Protein AF-A0A0C2X6Q5-F1 (afdb_monomer_lite)

pLDDT: mean 76.02, std 19.66, range [37.94, 97.75]

Organism: Amanita muscaria (strain Koide BX008) (NCBI:txid946122)

Secondary structure (DSSP, 8-state):
-TTPPP---HHHHHHH-TTSSSSS----TT-----SS-HHHHHHHHHHHTTPPPP-TTSS-HHHHHHHHHHHHHHT-HHHHHHHHHHHHHHTTTSHHHHHHHHHHTT-HHHHHHHHHHHHHHS-HHHHHHHS-GGGHHHHHHHHHHHHHHHHHHHHHHHT----S-SSHHHHHHHHHHHHHS---THHHHHHHHHHHTT--HHHHHHHHHHHHHHTTSPPHHHHH-TT---

Radius of gyration: 23.99 Å; chains: 1; bounding box: 60×39×65 Å

Structure (mmCIF, N/CA/C/O backbone):
data_AF-A0A0C2X6Q5-F1
#
_entry.id   AF-A0A0C2X6Q5-F1
#
loop_
_atom_site.group_PDB
_atom_site.id
_atom_site.type_symbol
_atom_site.label_atom_id
_atom_site.label_alt_id
_atom_site.label_comp_id
_atom_site.label_asym_id
_atom_site.label_entity_id
_atom_site.label_seq_id
_atom_site.pdbx_PDB_ins_code
_atom_site.Cartn_x
_atom_site.Cartn_y
_atom_site.Cartn_z
_atom_site.occupancy
_atom_site.B_iso_or_equiv
_atom_site.auth_seq_id
_atom_site.auth_comp_id
_atom_site.auth_asym_id
_atom_site.auth_atom_id
_atom_site.pdbx_PDB_model_num
ATOM 1 N N . SER A 1 1 ? -20.429 -4.870 15.402 1.00 65.94 1 SER A N 1
ATOM 2 C CA . SER A 1 1 ? -19.626 -5.803 14.599 1.00 65.94 1 SER A CA 1
ATOM 3 C C . SER A 1 1 ? -19.953 -7.208 15.001 1.00 65.94 1 SER A C 1
ATOM 5 O O . SER A 1 1 ? -19.832 -7.500 16.182 1.00 65.94 1 SER A O 1
ATOM 7 N N . ASP A 1 2 ? -20.472 -8.024 14.087 1.00 83.06 2 ASP A N 1
ATOM 8 C CA . ASP A 1 2 ? -20.726 -9.455 14.330 1.00 83.06 2 ASP A CA 1
ATOM 9 C C . ASP A 1 2 ? -21.546 -9.751 15.606 1.00 83.06 2 ASP A C 1
ATOM 11 O O . ASP A 1 2 ? -21.358 -10.761 16.274 1.00 83.06 2 ASP A O 1
ATOM 15 N N . ASN A 1 3 ? -22.451 -8.832 15.971 1.00 79.19 3 ASN A N 1
ATOM 16 C CA . ASN A 1 3 ? -23.229 -8.829 17.220 1.00 79.19 3 ASN A CA 1
ATOM 17 C C . ASN A 1 3 ? -22.413 -8.827 18.533 1.00 79.19 3 ASN A C 1
ATOM 19 O O . ASN A 1 3 ? -22.972 -9.062 19.604 1.00 79.19 3 ASN A O 1
ATOM 23 N N . VAL A 1 4 ? -21.122 -8.493 18.481 1.00 84.94 4 VAL A N 1
ATOM 24 C CA . VAL A 1 4 ? -20.276 -8.260 19.657 1.00 84.94 4 VAL A CA 1
ATOM 25 C C . VAL A 1 4 ? -20.448 -6.822 20.150 1.00 84.94 4 VAL A C 1
ATOM 27 O O . VAL A 1 4 ? -20.354 -5.863 19.377 1.00 84.94 4 VAL A O 1
ATOM 30 N N . LEU A 1 5 ? -20.692 -6.676 21.455 1.00 83.88 5 LEU A N 1
ATOM 31 C CA . LEU A 1 5 ? -20.784 -5.386 22.136 1.00 83.88 5 LEU A CA 1
ATOM 32 C C . LEU A 1 5 ? -19.465 -5.066 22.838 1.00 83.88 5 LEU A C 1
ATOM 34 O O . LEU A 1 5 ? -19.020 -5.804 23.715 1.00 83.88 5 LEU A O 1
ATOM 38 N N . PHE A 1 6 ? -18.878 -3.927 22.483 1.00 81.56 6 PHE A N 1
ATOM 39 C CA . PHE A 1 6 ? -17.699 -3.389 23.147 1.00 81.56 6 PHE A CA 1
ATOM 40 C C . PHE A 1 6 ? -18.099 -2.235 24.062 1.00 81.56 6 PHE A C 1
ATOM 42 O O . PHE A 1 6 ? -18.774 -1.296 23.639 1.00 81.56 6 PHE A O 1
ATOM 49 N N . PHE A 1 7 ? -17.652 -2.283 25.315 1.00 80.00 7 PHE A N 1
ATOM 50 C CA . PHE A 1 7 ? -17.838 -1.189 26.264 1.00 80.00 7 PHE A CA 1
ATOM 51 C C . PHE A 1 7 ? -16.595 -0.306 26.253 1.00 80.00 7 PHE A C 1
ATOM 53 O O . PHE A 1 7 ? -15.526 -0.717 26.709 1.00 80.00 7 PHE A O 1
ATOM 60 N N . ILE A 1 8 ? -16.729 0.901 25.694 1.00 74.75 8 ILE A N 1
ATOM 61 C CA . ILE A 1 8 ? -15.609 1.828 25.533 1.00 74.75 8 ILE A CA 1
ATOM 62 C C . ILE A 1 8 ? -15.765 3.046 26.439 1.00 74.75 8 ILE A C 1
ATOM 64 O O . ILE A 1 8 ? -16.807 3.702 26.437 1.00 74.75 8 ILE A O 1
ATOM 68 N N . HIS A 1 9 ? -14.719 3.375 27.198 1.00 73.06 9 HIS A N 1
ATOM 69 C CA . HIS A 1 9 ? -14.667 4.597 27.987 1.00 73.06 9 HIS A CA 1
ATOM 70 C C . HIS A 1 9 ? -14.535 5.809 27.064 1.00 73.06 9 HIS A C 1
ATOM 72 O O . HIS A 1 9 ? -13.617 5.906 26.246 1.00 73.06 9 HIS A O 1
ATOM 78 N N . ARG A 1 10 ? -15.453 6.768 27.217 1.00 70.56 10 ARG A N 1
ATOM 79 C CA . ARG A 1 10 ? -15.480 7.985 26.398 1.00 70.56 10 ARG A CA 1
ATOM 80 C C . ARG A 1 10 ? -14.196 8.796 26.550 1.00 70.56 10 ARG A C 1
ATOM 82 O O . ARG A 1 10 ? -13.759 9.432 25.594 1.00 70.56 10 ARG A O 1
ATOM 89 N N . GLU A 1 11 ? -13.599 8.778 27.736 1.00 69.12 11 GLU A N 1
ATOM 90 C CA . GLU A 1 11 ? -12.313 9.411 28.013 1.00 69.12 11 GLU A CA 1
ATOM 91 C C . GLU A 1 11 ? -11.210 8.855 27.105 1.00 69.12 11 GLU A C 1
ATOM 93 O O . GLU A 1 11 ? -10.486 9.637 26.499 1.00 69.12 11 GLU A O 1
ATOM 98 N N . SER A 1 12 ? -11.133 7.535 26.919 1.00 64.25 12 SER A N 1
ATOM 99 C CA . SER A 1 12 ? -10.133 6.895 26.051 1.00 64.25 12 SER A CA 1
ATOM 100 C C . SER A 1 12 ? -10.299 7.282 24.578 1.00 64.25 12 SER A C 1
ATOM 102 O O . SER A 1 12 ? -9.312 7.472 23.873 1.00 64.25 12 SER A O 1
ATOM 104 N N . LEU A 1 13 ? -11.537 7.488 24.116 1.00 70.62 13 LEU A N 1
ATOM 105 C CA . LEU A 1 13 ? -11.806 7.950 22.748 1.00 70.62 13 LEU A CA 1
ATOM 106 C C . LEU A 1 13 ? -11.390 9.409 22.527 1.00 70.62 13 LEU A C 1
ATOM 108 O O . LEU A 1 13 ? -10.844 9.733 21.476 1.00 70.62 13 LEU A O 1
ATOM 112 N N . LYS A 1 14 ? -11.601 10.285 23.521 1.00 67.00 14 LYS A N 1
ATOM 113 C CA . LYS A 1 14 ? -11.276 11.720 23.417 1.00 67.00 14 LYS A CA 1
ATOM 114 C C . LYS A 1 14 ? -9.801 11.995 23.145 1.00 67.00 14 LYS A C 1
ATOM 116 O O . LYS A 1 14 ? -9.498 12.941 22.428 1.00 67.00 14 LYS A O 1
ATOM 121 N N . TYR A 1 15 ? -8.906 11.220 23.750 1.00 65.06 15 TYR A N 1
ATOM 122 C CA . TYR A 1 15 ? -7.468 11.484 23.672 1.00 65.06 15 TYR A CA 1
ATOM 123 C C . TYR A 1 15 ? -6.770 10.733 22.541 1.00 65.06 15 TYR A C 1
ATOM 125 O O . TYR A 1 15 ? -5.737 11.194 22.062 1.00 65.06 15 TYR A O 1
ATOM 133 N N . SER A 1 16 ? -7.312 9.589 22.121 1.00 61.69 16 SER A N 1
ATOM 134 C CA . SER A 1 16 ? -6.585 8.655 21.255 1.00 61.69 16 SER A CA 1
ATOM 135 C C . SER A 1 16 ? -7.186 8.489 19.864 1.00 61.69 16 SER A C 1
ATOM 137 O O . SER A 1 16 ? -6.533 7.886 19.018 1.00 61.69 16 SER A O 1
ATOM 139 N N . ALA A 1 17 ? -8.390 9.014 19.608 1.00 67.50 17 ALA A N 1
ATOM 140 C CA . ALA A 1 17 ? -9.068 8.810 18.336 1.00 67.50 17 ALA A CA 1
ATOM 141 C C . ALA A 1 17 ? -9.831 10.064 17.882 1.00 67.50 17 ALA A C 1
ATOM 143 O O . ALA A 1 17 ? -10.986 10.303 18.248 1.00 67.50 17 ALA A O 1
ATOM 144 N N . ALA A 1 18 ? -9.162 10.886 17.072 1.00 62.56 18 ALA A N 1
ATOM 145 C CA . ALA A 1 18 ? -9.639 12.225 16.727 1.00 62.56 18 ALA A CA 1
ATOM 146 C C . ALA A 1 18 ? -10.973 12.223 15.950 1.00 62.56 18 ALA A C 1
ATOM 148 O O . ALA A 1 18 ? -11.757 13.167 16.074 1.00 62.56 18 ALA A O 1
ATOM 149 N N . ARG A 1 19 ? -11.277 11.147 15.208 1.00 63.31 19 ARG A N 1
ATOM 150 C CA . ARG A 1 19 ? -12.491 11.018 14.381 1.00 63.31 19 ARG A CA 1
ATOM 151 C C . ARG A 1 19 ? -13.614 10.176 14.982 1.00 63.31 19 ARG A C 1
ATOM 153 O O . ARG A 1 19 ? -14.646 10.032 14.339 1.00 63.31 19 ARG A O 1
ATOM 160 N N . PHE A 1 20 ? -13.494 9.698 16.220 1.00 61.28 20 PHE A N 1
ATOM 161 C CA . PHE A 1 20 ? -14.656 9.123 16.920 1.00 61.28 20 PHE A CA 1
ATOM 162 C C . PHE A 1 20 ? -15.657 10.184 17.403 1.00 61.28 20 PHE A C 1
ATOM 164 O O . PHE A 1 20 ? -16.731 9.836 17.878 1.00 61.28 20 PHE A O 1
ATOM 171 N N . LEU A 1 21 ? -15.315 11.476 17.334 1.00 57.16 21 LEU A N 1
ATOM 172 C CA . LEU A 1 21 ? -16.104 12.559 17.929 1.00 57.16 21 LEU A CA 1
ATOM 173 C C . LEU A 1 21 ? -16.708 13.632 16.993 1.00 57.16 21 LEU A C 1
ATOM 175 O O . LEU A 1 21 ? -17.296 14.571 17.539 1.00 57.16 21 LEU A O 1
ATOM 179 N N . PRO A 1 22 ? -16.671 13.570 15.645 1.00 48.28 22 PRO A N 1
ATOM 180 C CA . PRO A 1 22 ? -17.425 14.518 14.846 1.00 48.28 22 PRO A CA 1
ATOM 181 C C . PRO A 1 22 ? -18.885 14.058 14.692 1.00 48.28 22 PRO A C 1
ATOM 183 O O . PRO A 1 22 ? -19.194 13.105 13.989 1.00 48.28 22 PRO A O 1
ATOM 186 N N . VAL A 1 23 ? -19.784 14.819 15.321 1.00 43.03 23 VAL A N 1
ATOM 187 C CA . VAL A 1 23 ? -21.170 15.099 14.884 1.00 43.03 23 VAL A CA 1
ATOM 188 C C . VAL A 1 23 ? -22.221 13.975 14.991 1.00 43.03 23 VAL A C 1
ATOM 190 O O . VAL A 1 23 ? -23.376 14.300 15.260 1.00 43.03 23 VAL A O 1
ATOM 193 N N . GLU A 1 24 ? -21.882 12.690 14.879 1.00 46.22 24 GLU A N 1
ATOM 194 C CA . GLU A 1 24 ? -22.897 11.610 14.872 1.00 46.22 24 GLU A CA 1
ATOM 195 C C . GLU A 1 24 ? -23.283 11.103 16.268 1.00 46.22 24 GLU A C 1
ATOM 197 O O . GLU A 1 24 ? -24.427 10.721 16.502 1.00 46.22 24 GLU A O 1
ATOM 202 N N . PHE A 1 25 ? -22.374 11.193 17.237 1.00 52.31 25 PHE A N 1
ATOM 203 C CA . PHE A 1 25 ? -22.600 10.699 18.594 1.00 52.31 25 PHE A CA 1
ATOM 204 C C . PHE A 1 25 ? -23.255 11.781 19.460 1.00 52.31 25 PHE A C 1
ATOM 206 O O . PHE A 1 25 ? -22.610 12.411 20.313 1.00 52.31 25 PHE A O 1
ATOM 213 N N . LYS A 1 26 ? -24.557 12.026 19.261 1.00 48.78 26 LYS A N 1
ATOM 214 C CA . LYS A 1 26 ? -25.373 12.691 20.289 1.00 48.78 26 LYS A CA 1
ATOM 215 C C . LYS A 1 26 ? -25.424 11.750 21.482 1.00 48.78 26 LYS A C 1
ATOM 217 O O . LYS A 1 26 ? -26.342 10.960 21.572 1.00 48.78 26 LYS A O 1
ATOM 222 N N . ALA A 1 27 ? -24.444 11.879 22.375 1.00 50.00 27 ALA A N 1
ATOM 223 C CA . ALA A 1 27 ? -24.237 11.049 23.555 1.00 50.00 27 ALA A CA 1
ATOM 224 C C . ALA A 1 27 ? -25.530 10.805 24.353 1.00 50.00 27 ALA A C 1
ATOM 226 O O . ALA A 1 27 ? -25.825 11.505 25.326 1.00 50.00 27 ALA A O 1
ATOM 227 N N . ILE A 1 28 ? -26.283 9.789 23.950 1.00 56.19 28 ILE A N 1
ATOM 228 C CA . ILE A 1 28 ? -27.416 9.257 24.683 1.00 56.19 28 ILE A CA 1
ATOM 229 C C . ILE A 1 28 ? -26.842 8.120 25.518 1.00 56.19 28 ILE A C 1
ATOM 231 O O . ILE A 1 28 ? -26.103 7.257 25.046 1.00 56.19 28 ILE A O 1
ATOM 235 N N . LYS A 1 29 ? -27.129 8.143 26.816 1.00 57.06 29 LYS A N 1
ATOM 236 C CA . LYS A 1 29 ? -26.715 7.076 27.726 1.00 57.06 29 LYS A CA 1
ATOM 237 C C . LYS A 1 29 ? -27.299 5.755 27.191 1.00 57.06 29 LYS A C 1
ATOM 239 O O . LYS A 1 29 ? -28.517 5.671 27.070 1.00 57.06 29 LYS A O 1
ATOM 244 N N . HIS A 1 30 ? -26.451 4.753 26.929 1.00 63.06 30 HIS A N 1
ATOM 245 C CA . HIS A 1 30 ? -26.788 3.452 26.307 1.00 63.06 30 HIS A CA 1
ATOM 246 C C . HIS A 1 30 ? -26.985 3.452 24.778 1.00 63.06 30 HIS A C 1
ATOM 248 O O . HIS A 1 30 ? -27.618 2.544 24.243 1.00 63.06 30 HIS A O 1
ATOM 254 N N . GLU A 1 31 ? -26.442 4.433 24.060 1.00 69.38 31 GLU A N 1
ATOM 255 C CA . GLU A 1 31 ? -26.396 4.394 22.597 1.00 69.38 31 GLU A CA 1
ATOM 256 C C . GLU A 1 31 ? -25.491 3.250 22.106 1.00 69.38 31 GLU A C 1
ATOM 258 O O . GLU A 1 31 ? -24.305 3.190 22.436 1.00 69.38 31 GLU A O 1
ATOM 263 N N . ILE A 1 32 ? -26.066 2.324 21.334 1.00 73.00 32 ILE A N 1
ATOM 264 C CA . ILE A 1 32 ? -25.324 1.272 20.636 1.00 73.00 32 ILE A CA 1
ATOM 265 C C . ILE A 1 32 ? -25.013 1.801 19.243 1.00 73.00 32 ILE A C 1
ATOM 267 O O . ILE A 1 32 ? -25.930 2.021 18.452 1.00 73.00 32 ILE A O 1
ATOM 271 N N . VAL A 1 33 ? -23.728 1.975 18.938 1.00 76.19 33 VAL A N 1
ATOM 272 C CA . VAL A 1 33 ? -23.300 2.393 17.603 1.00 76.19 33 VAL A CA 1
ATOM 273 C C . VAL A 1 33 ? -22.812 1.184 16.811 1.00 76.19 33 VAL A C 1
ATOM 275 O O . VAL A 1 33 ? -21.856 0.526 17.234 1.00 76.19 33 VAL A O 1
ATOM 278 N N . PRO A 1 34 ? -23.450 0.860 15.672 1.00 81.00 34 PRO A N 1
ATOM 279 C CA . PRO A 1 34 ? -22.960 -0.188 14.797 1.00 81.00 34 PRO A CA 1
ATOM 280 C C . PRO A 1 34 ? -21.676 0.278 14.103 1.00 81.00 34 PRO A C 1
ATOM 282 O O . PRO A 1 34 ? -21.642 1.322 13.458 1.00 81.00 34 PRO A O 1
ATOM 285 N N . LEU A 1 35 ? -20.621 -0.523 14.231 1.00 85.38 35 LEU A N 1
ATOM 286 C CA . LEU A 1 35 ? -19.361 -0.352 13.511 1.00 85.38 35 LEU A CA 1
ATOM 287 C C . LEU A 1 35 ? -19.273 -1.385 12.381 1.00 85.38 35 LEU A C 1
ATOM 289 O O . LEU A 1 35 ? -19.823 -2.485 12.501 1.00 85.38 35 LEU A O 1
ATOM 293 N N . THR A 1 36 ? -18.628 -0.997 11.281 1.00 88.69 36 THR A N 1
ATOM 294 C CA . THR A 1 36 ? -18.571 -1.765 10.024 1.00 88.69 36 THR A CA 1
ATOM 295 C C . THR A 1 36 ? -17.445 -2.793 9.999 1.00 88.69 36 THR A C 1
ATOM 297 O O . THR A 1 36 ? -17.498 -3.751 9.239 1.00 88.69 36 THR A O 1
ATOM 300 N N . GLU A 1 37 ? -16.424 -2.580 10.816 1.00 93.00 37 GLU A N 1
ATOM 301 C CA . GLU A 1 37 ? -15.252 -3.432 10.977 1.00 93.00 37 GLU A CA 1
ATOM 302 C C . GLU A 1 37 ? -15.638 -4.697 11.752 1.00 93.00 37 GLU A C 1
ATOM 304 O O . GLU A 1 37 ? -16.591 -4.671 12.529 1.00 93.00 37 GLU A O 1
ATOM 309 N N . THR A 1 38 ? -14.905 -5.798 11.588 1.00 93.06 38 THR A N 1
ATOM 310 C CA . THR A 1 38 ? -15.154 -7.032 12.352 1.00 93.06 38 THR A CA 1
ATOM 311 C C . THR A 1 38 ? -14.797 -6.861 13.828 1.00 93.06 38 THR A C 1
ATOM 313 O O . THR A 1 38 ? -14.033 -5.966 14.207 1.00 93.06 38 THR A O 1
ATOM 316 N N . SER A 1 39 ? -15.334 -7.725 14.694 1.00 91.56 39 SER A N 1
ATOM 317 C CA . SER A 1 39 ? -15.002 -7.673 16.126 1.00 91.56 39 SER A CA 1
ATOM 318 C C . SER A 1 39 ? -13.502 -7.860 16.392 1.00 91.56 39 SER A C 1
ATOM 320 O O . SER A 1 39 ? -12.962 -7.194 17.267 1.00 91.56 39 SER A O 1
ATOM 322 N N . GLU A 1 40 ? -12.824 -8.704 15.609 1.00 93.31 40 GLU A N 1
ATOM 323 C CA . GLU A 1 40 ? -11.376 -8.950 15.710 1.00 93.31 40 GLU A CA 1
ATOM 324 C C . GLU A 1 40 ? -10.549 -7.682 15.437 1.00 93.31 40 GLU A C 1
ATOM 326 O O . GLU A 1 40 ? -9.648 -7.333 16.202 1.00 93.31 40 GLU A O 1
ATOM 331 N N . VAL A 1 41 ? -10.895 -6.935 14.385 1.00 94.69 41 VAL A N 1
ATOM 332 C CA . VAL A 1 41 ? -10.206 -5.685 14.025 1.00 94.69 41 VAL A CA 1
ATOM 333 C C . VAL A 1 41 ? -10.437 -4.609 15.083 1.00 94.69 41 VAL A C 1
ATOM 335 O O . VAL A 1 41 ? -9.509 -3.889 15.458 1.00 94.69 41 VAL A O 1
ATOM 338 N N . LEU A 1 42 ? -11.664 -4.507 15.597 1.00 92.12 42 LEU A N 1
ATOM 339 C CA . LEU A 1 42 ? -11.997 -3.543 16.642 1.00 92.12 42 LEU A CA 1
ATOM 340 C C . LEU A 1 42 ? -11.314 -3.854 17.967 1.00 92.12 42 LEU A C 1
ATOM 342 O O . LEU A 1 42 ? -10.864 -2.929 18.640 1.00 92.12 42 LEU A O 1
ATOM 346 N N . GLU A 1 43 ? -11.201 -5.128 18.338 1.00 91.06 43 GLU A N 1
ATOM 347 C CA . GLU A 1 43 ? -10.477 -5.523 19.542 1.00 91.06 43 GLU A CA 1
ATOM 348 C C . GLU A 1 43 ? -9.018 -5.060 19.469 1.00 91.06 43 GLU A C 1
ATOM 350 O O . GLU A 1 43 ? -8.544 -4.390 20.391 1.00 91.06 43 GLU A O 1
ATOM 355 N N . LEU A 1 44 ? -8.343 -5.306 18.340 1.00 93.00 44 LEU A N 1
ATOM 356 C CA . LEU A 1 44 ? -6.985 -4.815 18.095 1.00 93.00 44 LEU A CA 1
ATOM 357 C C . LEU A 1 44 ? -6.911 -3.289 18.155 1.00 93.00 44 LEU A C 1
ATOM 359 O O . LEU A 1 44 ? -6.056 -2.747 18.858 1.00 93.00 44 LEU A O 1
ATOM 363 N N . LEU A 1 45 ? -7.818 -2.588 17.472 1.00 91.44 45 LEU A N 1
ATOM 364 C CA . LEU A 1 45 ? -7.857 -1.126 17.455 1.00 91.44 45 LEU A CA 1
ATOM 365 C C . LEU A 1 45 ? -8.041 -0.547 18.865 1.00 91.44 45 LEU A C 1
ATOM 367 O O . LEU A 1 45 ? -7.376 0.420 19.238 1.00 91.44 45 LEU A O 1
ATOM 371 N N . PHE A 1 46 ? -8.905 -1.148 19.681 1.00 88.56 46 PHE A N 1
ATOM 372 C CA . PHE A 1 46 ? -9.173 -0.671 21.035 1.00 88.56 46 PHE A CA 1
ATOM 373 C C . PHE A 1 46 ? -8.003 -0.904 21.990 1.00 88.56 46 PHE A C 1
ATOM 375 O O . PHE A 1 46 ? -7.837 -0.116 22.923 1.00 88.56 46 PHE A O 1
ATOM 382 N N 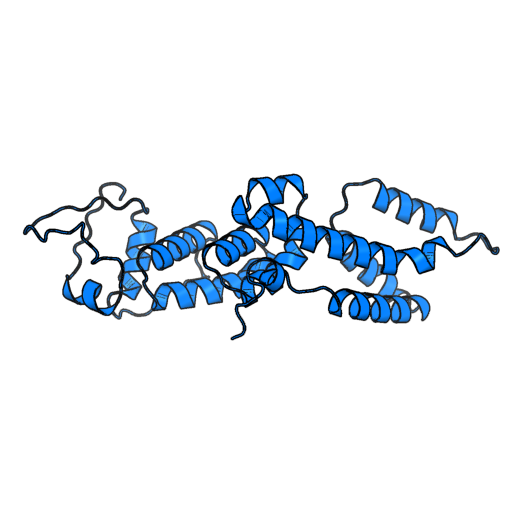. ILE A 1 47 ? -7.129 -1.889 21.750 1.00 89.31 47 ILE A N 1
ATOM 383 C CA . ILE A 1 47 ? -5.878 -2.027 22.521 1.00 89.31 47 ILE A CA 1
ATOM 384 C C . ILE A 1 47 ? -5.038 -0.744 22.415 1.00 89.31 47 ILE A C 1
ATOM 386 O O . ILE A 1 47 ? -4.527 -0.272 23.435 1.00 89.31 47 ILE A O 1
ATOM 390 N N . PHE A 1 48 ? -4.974 -0.121 21.232 1.00 87.19 48 PHE A N 1
ATOM 391 C CA . PHE A 1 48 ? -4.257 1.146 21.024 1.00 87.19 48 PHE A CA 1
ATOM 392 C C . PHE A 1 48 ? -4.886 2.341 21.754 1.00 87.19 48 PHE A C 1
ATOM 394 O O . PHE A 1 48 ? -4.178 3.301 22.060 1.00 87.19 48 PHE A O 1
ATOM 401 N N . LEU A 1 49 ? -6.186 2.292 22.066 1.00 83.44 49 LEU A N 1
ATOM 402 C CA . LEU A 1 49 ? -6.881 3.347 22.816 1.00 83.44 49 LEU A CA 1
ATOM 403 C C . LEU A 1 49 ? -6.644 3.256 24.325 1.00 83.44 49 LEU A C 1
ATOM 405 O O . LEU A 1 49 ? -6.677 4.262 25.030 1.00 83.44 49 LEU A O 1
ATOM 409 N N . TYR A 1 50 ? -6.429 2.046 24.836 1.00 77.12 50 TYR A N 1
ATOM 410 C CA . TYR A 1 50 ? -6.441 1.777 26.272 1.00 77.12 50 TYR A CA 1
ATOM 411 C C . TYR A 1 50 ? -5.076 1.818 26.958 1.00 77.12 50 TYR A C 1
ATOM 413 O O . TYR A 1 50 ? -4.971 1.370 28.096 1.00 77.12 50 TYR A O 1
ATOM 421 N N . GLN A 1 51 ? -4.036 2.352 26.306 1.00 65.62 51 GLN A N 1
ATOM 422 C CA . GLN A 1 51 ? -2.661 2.371 26.843 1.00 65.62 51 GLN A CA 1
ATOM 423 C C . GLN A 1 51 ? -2.195 0.987 27.346 1.00 65.62 51 GLN A C 1
ATOM 425 O O . GLN A 1 51 ? -1.385 0.873 28.266 1.00 65.62 51 GLN A O 1
ATOM 430 N N . LYS A 1 52 ? -2.731 -0.086 26.756 1.00 73.38 52 LYS A N 1
ATOM 431 C CA . LYS A 1 52 ? -2.310 -1.462 27.020 1.00 73.38 52 LYS A CA 1
ATOM 432 C C . LYS A 1 52 ? -0.988 -1.741 26.293 1.00 73.38 52 LYS A C 1
ATOM 434 O O . LYS A 1 52 ? -0.631 -0.989 25.382 1.00 73.38 52 LYS A O 1
ATOM 439 N N . PRO A 1 53 ? -0.261 -2.818 26.654 1.00 79.06 53 PRO A N 1
ATOM 440 C CA . PRO A 1 53 ? 0.849 -3.295 25.839 1.00 79.06 53 PRO A CA 1
ATOM 441 C C . PRO A 1 53 ? 0.402 -3.423 24.382 1.00 79.06 53 PRO A C 1
ATOM 443 O O . PRO A 1 53 ? -0.640 -4.020 24.104 1.00 79.06 53 PRO A O 1
ATOM 446 N N . LEU A 1 54 ? 1.160 -2.799 23.480 1.00 81.06 54 LEU A N 1
ATOM 447 C CA . LEU A 1 54 ? 0.810 -2.749 22.066 1.00 81.06 54 LEU A CA 1
ATOM 448 C C . LEU A 1 54 ? 0.741 -4.175 21.506 1.00 81.06 54 LEU A C 1
ATOM 450 O O . LEU A 1 54 ? 1.596 -4.999 21.848 1.00 81.06 54 LEU A O 1
ATOM 454 N N . PRO A 1 55 ? -0.265 -4.478 20.669 1.00 83.00 55 PRO A N 1
ATOM 455 C CA . PRO A 1 55 ? -0.408 -5.812 20.118 1.00 83.00 55 PRO A CA 1
ATOM 456 C C . PRO A 1 55 ? 0.762 -6.107 19.178 1.00 83.00 55 PRO A C 1
ATOM 458 O O . PRO A 1 55 ? 1.293 -5.206 18.518 1.00 83.00 55 PRO A O 1
ATOM 461 N N . ASP A 1 56 ? 1.155 -7.377 19.090 1.00 85.69 56 ASP A N 1
ATOM 462 C CA . ASP A 1 56 ? 2.149 -7.785 18.105 1.00 85.69 56 ASP A CA 1
ATOM 463 C C . ASP A 1 56 ? 1.530 -7.797 16.703 1.00 85.69 56 ASP A C 1
ATOM 465 O O . ASP A 1 56 ? 0.980 -8.793 16.237 1.00 85.69 56 ASP A O 1
ATOM 469 N N . VAL A 1 57 ? 1.651 -6.670 16.006 1.00 88.06 57 VAL A N 1
ATOM 470 C CA . VAL A 1 57 ? 1.188 -6.541 14.620 1.00 88.06 57 VAL A CA 1
ATOM 471 C C . VAL A 1 57 ? 2.017 -7.364 13.628 1.00 88.06 57 VAL A C 1
ATOM 473 O O . VAL A 1 57 ? 1.641 -7.483 12.462 1.00 88.06 57 VAL A O 1
ATOM 476 N N . LYS A 1 58 ? 3.164 -7.928 14.039 1.00 87.94 58 LYS A N 1
ATOM 477 C CA . LYS A 1 58 ? 4.016 -8.716 13.136 1.00 87.94 58 LYS A CA 1
ATOM 478 C C . LYS A 1 58 ? 3.408 -10.077 12.827 1.00 87.94 58 LYS A C 1
ATOM 480 O O . LYS A 1 58 ? 3.574 -10.544 11.702 1.00 87.94 58 LYS A O 1
ATOM 485 N N . GLY A 1 59 ? 2.716 -10.677 13.793 1.00 87.56 59 GLY A N 1
ATOM 486 C CA . GLY A 1 59 ? 2.072 -11.985 13.655 1.00 87.56 59 GLY A CA 1
ATOM 487 C C . GLY A 1 59 ? 0.723 -11.966 12.932 1.00 87.56 59 GLY A C 1
ATOM 488 O O . GLY A 1 59 ? 0.171 -13.032 12.675 1.00 87.56 59 GLY A O 1
ATOM 489 N N . LEU A 1 60 ? 0.185 -10.786 12.607 1.00 92.81 60 LEU A N 1
ATOM 490 C CA . LEU A 1 60 ? -1.107 -10.667 11.933 1.00 92.81 60 LEU A CA 1
ATOM 491 C C . LEU A 1 60 ? -1.021 -11.128 10.474 1.00 92.81 60 LEU A C 1
ATOM 493 O O . LEU A 1 60 ? -0.020 -10.896 9.791 1.00 92.81 60 LEU A O 1
ATOM 497 N N . SER A 1 61 ? -2.108 -11.729 9.982 1.00 94.81 61 SER A N 1
ATOM 498 C CA . SER A 1 61 ? -2.284 -11.934 8.545 1.00 94.81 61 SER A CA 1
ATOM 499 C C . SER A 1 61 ? -2.350 -10.581 7.830 1.00 94.81 61 SER A C 1
ATOM 501 O O . SER A 1 61 ? -2.744 -9.566 8.414 1.00 94.81 61 SER A O 1
ATOM 503 N N . PHE A 1 62 ? -1.983 -10.554 6.548 1.00 95.38 62 PHE A N 1
ATOM 504 C CA . PHE A 1 62 ? -2.047 -9.322 5.762 1.00 95.38 62 PHE A CA 1
ATOM 505 C C . PHE A 1 62 ? -3.478 -8.757 5.679 1.00 95.38 62 PHE A C 1
ATOM 507 O O . PHE A 1 62 ? -3.676 -7.547 5.751 1.00 95.38 62 PHE A O 1
ATOM 514 N N . GLU A 1 63 ? -4.486 -9.629 5.616 1.00 95.62 63 GLU A N 1
ATOM 515 C CA . GLU A 1 63 ? -5.896 -9.233 5.638 1.00 95.62 63 GLU A CA 1
ATOM 516 C C . GLU A 1 63 ? -6.269 -8.501 6.938 1.00 95.62 63 GLU A C 1
ATOM 518 O O . GLU A 1 63 ? -6.810 -7.399 6.891 1.00 95.62 63 GLU A O 1
ATOM 523 N N . ILE A 1 64 ? -5.904 -9.040 8.107 1.00 96.06 64 ILE A N 1
ATOM 524 C CA . ILE A 1 64 ? -6.182 -8.371 9.388 1.00 96.06 64 ILE A CA 1
ATOM 525 C C . ILE A 1 64 ? -5.400 -7.055 9.491 1.00 96.06 64 ILE A C 1
ATOM 527 O O . ILE A 1 64 ? -5.950 -6.048 9.936 1.00 96.06 64 ILE A O 1
ATOM 531 N N . LEU A 1 65 ? -4.138 -7.033 9.045 1.00 96.88 65 LEU A N 1
ATOM 532 C CA . LEU A 1 65 ? -3.315 -5.821 9.030 1.00 96.88 65 LEU A CA 1
ATOM 533 C C . LEU A 1 65 ? -3.948 -4.711 8.183 1.00 96.88 65 LEU A C 1
ATOM 535 O O . LEU A 1 65 ? -4.000 -3.568 8.628 1.00 96.88 65 LEU A O 1
ATOM 539 N N . THR A 1 66 ? -4.418 -5.029 6.975 1.00 96.31 66 THR A N 1
ATOM 540 C CA . THR A 1 66 ? -5.052 -4.041 6.086 1.00 96.31 66 THR A CA 1
ATOM 541 C C . THR A 1 66 ? -6.349 -3.503 6.679 1.00 96.31 66 THR A C 1
ATOM 543 O O . THR A 1 66 ? -6.525 -2.288 6.724 1.00 96.31 66 THR A O 1
ATOM 546 N N . HIS A 1 67 ? -7.213 -4.362 7.227 1.00 96.50 67 HIS A N 1
ATOM 547 C CA . HIS A 1 67 ? -8.433 -3.907 7.898 1.00 96.50 67 HIS A CA 1
ATOM 548 C C . HIS A 1 67 ? -8.143 -3.057 9.143 1.00 96.50 67 HIS A C 1
ATOM 550 O O . HIS A 1 67 ? -8.810 -2.046 9.362 1.00 96.50 67 HIS A O 1
ATOM 556 N N . LEU A 1 68 ? -7.130 -3.420 9.938 1.00 96.69 68 LEU A N 1
ATOM 557 C CA . LEU A 1 68 ? -6.692 -2.620 11.084 1.00 96.69 68 LEU A CA 1
ATOM 558 C C . LEU A 1 68 ? -6.137 -1.260 10.650 1.00 96.69 68 LEU A C 1
ATOM 560 O O . LEU A 1 68 ? -6.453 -0.257 11.285 1.00 96.69 68 LEU A O 1
ATOM 564 N N . ALA A 1 69 ? -5.349 -1.216 9.574 1.00 96.94 69 ALA A N 1
ATOM 565 C CA . ALA A 1 69 ? -4.799 0.021 9.033 1.00 96.94 69 ALA A CA 1
ATOM 566 C C . ALA A 1 69 ? -5.915 0.960 8.545 1.00 96.94 69 ALA A C 1
ATOM 568 O O . ALA A 1 69 ? -5.961 2.114 8.961 1.00 96.94 69 ALA A O 1
ATOM 569 N N . GLU A 1 70 ? -6.869 0.457 7.755 1.00 96.81 70 GLU A N 1
ATOM 570 C CA . GLU A 1 70 ? -8.023 1.239 7.285 1.00 96.81 70 GLU A CA 1
ATOM 571 C C . GLU A 1 70 ? -8.888 1.749 8.447 1.00 96.81 70 GLU A C 1
ATOM 573 O O . GLU A 1 70 ? -9.301 2.910 8.464 1.00 96.81 70 GLU A O 1
ATOM 578 N N . ALA A 1 71 ? -9.121 0.916 9.466 1.00 95.06 71 ALA A N 1
ATOM 579 C CA . ALA A 1 71 ? -9.836 1.336 10.667 1.00 95.06 71 ALA A CA 1
ATOM 580 C C . ALA A 1 71 ? -9.060 2.424 11.432 1.00 95.06 71 ALA A C 1
ATOM 582 O O . ALA A 1 71 ? -9.641 3.426 11.857 1.00 95.06 71 ALA A O 1
ATOM 583 N N . ALA A 1 72 ? -7.743 2.265 11.585 1.00 94.69 72 ALA A N 1
ATOM 584 C CA . ALA A 1 72 ? -6.889 3.244 12.249 1.00 94.69 72 ALA A CA 1
ATOM 585 C C . ALA A 1 72 ? -6.923 4.607 11.545 1.00 94.69 72 ALA A C 1
ATOM 587 O O . ALA A 1 72 ? -7.045 5.627 12.224 1.00 94.69 72 ALA A O 1
ATOM 588 N N . GLU A 1 73 ? -6.890 4.626 10.212 1.00 95.25 73 GLU A N 1
ATOM 589 C CA . GLU A 1 73 ? -7.013 5.835 9.388 1.00 95.25 73 GLU A CA 1
ATOM 590 C C . GLU A 1 73 ? -8.402 6.472 9.504 1.00 95.25 73 GLU A C 1
ATOM 592 O O . GLU A 1 73 ? -8.541 7.667 9.792 1.00 95.25 73 GLU A O 1
ATOM 597 N N . LYS A 1 74 ? -9.458 5.661 9.356 1.00 92.12 74 LYS A N 1
ATOM 598 C CA . LYS A 1 74 ? -10.859 6.098 9.456 1.00 92.12 74 LYS A CA 1
ATOM 599 C C . LYS A 1 74 ? -11.129 6.812 10.775 1.00 92.12 74 LYS A C 1
ATOM 601 O O . LYS A 1 74 ? -11.723 7.893 10.788 1.00 92.12 74 LYS A O 1
ATOM 606 N N . TYR A 1 75 ? -10.666 6.224 11.873 1.00 89.62 75 TYR A N 1
ATOM 607 C CA . TYR A 1 75 ? -10.898 6.723 13.224 1.00 89.62 75 TYR A CA 1
ATOM 608 C C . TYR A 1 75 ? -9.804 7.658 13.753 1.00 89.62 75 TYR A C 1
ATOM 610 O O . TYR A 1 75 ? -9.963 8.238 14.832 1.00 89.62 75 TYR A O 1
ATOM 618 N N . GLN A 1 76 ? -8.728 7.848 12.986 1.00 90.44 76 GLN A N 1
ATOM 619 C CA . GLN A 1 76 ? -7.551 8.638 13.353 1.00 90.44 76 GLN A CA 1
ATOM 620 C C . GLN A 1 76 ? -6.934 8.199 14.687 1.00 90.44 76 GLN A C 1
ATOM 622 O O . GLN A 1 76 ? -6.709 9.009 15.592 1.00 90.44 76 GLN A O 1
ATOM 627 N N . VAL A 1 77 ? -6.677 6.896 14.813 1.00 90.69 77 VAL A N 1
ATOM 628 C CA . VAL A 1 77 ? -5.931 6.314 15.936 1.00 90.69 77 VAL A CA 1
ATOM 629 C C . VAL A 1 77 ? -4.445 6.358 15.595 1.00 90.69 77 VAL A C 1
ATOM 631 O O . VAL A 1 77 ? -3.879 5.396 15.080 1.00 90.69 77 VAL A O 1
ATOM 634 N N . PHE A 1 78 ? -3.803 7.498 15.862 1.00 89.81 78 PHE A N 1
ATOM 635 C CA . PHE A 1 78 ? -2.455 7.810 15.361 1.00 89.81 78 PHE A CA 1
ATOM 636 C C . PHE A 1 78 ? -1.378 6.775 15.718 1.00 89.81 78 PHE A C 1
ATOM 638 O O . PHE A 1 78 ? -0.493 6.500 14.909 1.00 89.81 78 PHE A O 1
ATOM 645 N N . SER A 1 79 ? -1.448 6.169 16.906 1.00 90.06 79 SER A N 1
ATOM 646 C CA . SER A 1 79 ? -0.515 5.110 17.312 1.00 90.06 79 SER A CA 1
ATOM 647 C C . SER A 1 79 ? -0.661 3.853 16.448 1.00 90.06 79 SER A C 1
ATOM 649 O O . SER A 1 79 ? 0.344 3.276 16.029 1.00 90.06 79 S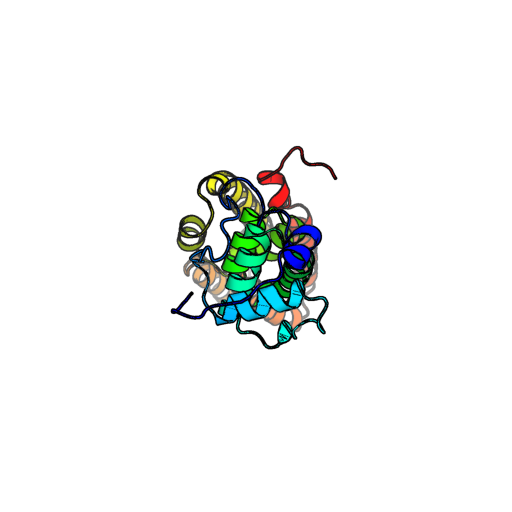ER A O 1
ATOM 651 N N . ALA A 1 80 ? -1.899 3.462 16.135 1.00 93.12 80 ALA A N 1
ATOM 652 C CA . ALA A 1 80 ? -2.195 2.343 15.250 1.00 93.12 80 ALA A CA 1
ATOM 653 C C . ALA A 1 80 ? -1.821 2.666 13.797 1.00 93.12 80 ALA A C 1
ATOM 655 O O . ALA A 1 80 ? -1.189 1.833 13.155 1.00 93.12 80 ALA A O 1
ATOM 656 N N . MET A 1 81 ? -2.125 3.878 13.309 1.00 94.56 81 MET A N 1
ATOM 657 C CA . MET A 1 81 ? -1.737 4.345 11.967 1.00 94.56 81 MET A CA 1
ATOM 658 C C . MET A 1 81 ? -0.226 4.219 11.764 1.00 94.56 81 MET A C 1
ATOM 660 O O . MET A 1 81 ? 0.234 3.583 10.818 1.00 94.56 81 MET A O 1
ATOM 664 N N . MET A 1 82 ? 0.553 4.758 12.706 1.00 93.25 82 MET A N 1
ATOM 665 C CA . MET A 1 82 ? 2.012 4.726 12.658 1.00 93.25 82 MET A CA 1
ATOM 666 C C . MET A 1 82 ? 2.547 3.288 12.622 1.00 93.25 82 MET A C 1
ATOM 668 O O . MET A 1 82 ? 3.383 2.952 11.786 1.00 93.25 82 MET A O 1
ATOM 672 N N . ILE A 1 83 ? 2.043 2.417 13.500 1.00 93.94 83 ILE A N 1
ATOM 673 C CA . ILE A 1 83 ? 2.496 1.024 13.587 1.00 93.94 83 ILE A CA 1
ATOM 674 C C . ILE A 1 83 ? 2.086 0.211 12.354 1.00 93.94 83 ILE A C 1
ATOM 676 O O . ILE A 1 83 ? 2.895 -0.564 11.841 1.00 93.94 83 ILE A O 1
ATOM 680 N N . CYS A 1 84 ? 0.871 0.408 11.842 1.00 96.19 84 CYS A N 1
ATOM 681 C CA . CYS A 1 84 ? 0.419 -0.246 10.619 1.00 96.19 84 CYS A CA 1
ATOM 682 C C . CYS A 1 84 ? 1.241 0.219 9.417 1.00 96.19 84 CYS A C 1
ATOM 684 O O . CYS A 1 84 ? 1.721 -0.623 8.664 1.00 96.19 84 CYS A O 1
ATOM 686 N N . ASN A 1 85 ? 1.501 1.523 9.282 1.00 95.75 85 ASN A N 1
ATOM 687 C CA . ASN A 1 85 ? 2.342 2.062 8.214 1.00 95.75 85 ASN A CA 1
ATOM 688 C C . ASN A 1 85 ? 3.772 1.490 8.268 1.00 95.75 85 ASN A C 1
ATOM 690 O O . ASN A 1 85 ? 4.281 0.998 7.263 1.00 95.75 85 ASN A O 1
ATOM 694 N N . MET A 1 86 ? 4.393 1.431 9.454 1.00 94.69 86 MET A N 1
ATOM 695 C CA . MET A 1 86 ? 5.690 0.756 9.622 1.00 94.69 86 MET A CA 1
ATOM 696 C C . MET A 1 86 ? 5.636 -0.729 9.255 1.00 94.69 86 MET A C 1
ATOM 698 O O . MET A 1 86 ? 6.615 -1.283 8.768 1.00 94.69 86 MET A O 1
ATOM 702 N N . ARG A 1 87 ? 4.516 -1.415 9.496 1.00 95.44 87 ARG A N 1
ATOM 703 C CA . ARG A 1 87 ? 4.380 -2.812 9.080 1.00 95.44 87 ARG A CA 1
ATOM 704 C C . ARG A 1 87 ? 4.234 -2.929 7.562 1.00 95.44 87 ARG A C 1
ATOM 706 O O . ARG A 1 87 ? 4.839 -3.836 6.990 1.00 95.44 87 ARG A O 1
ATOM 713 N N . MET A 1 88 ? 3.521 -2.005 6.914 1.00 96.44 88 MET A N 1
ATOM 714 C CA . MET A 1 88 ? 3.388 -1.946 5.454 1.00 96.44 88 MET A CA 1
ATOM 715 C C . MET A 1 88 ? 4.748 -1.819 4.754 1.00 96.44 88 MET A C 1
ATOM 717 O O . MET A 1 88 ? 4.971 -2.509 3.761 1.00 96.44 88 MET A O 1
ATOM 721 N N . THR A 1 89 ? 5.703 -1.055 5.304 1.00 94.81 89 THR A N 1
ATOM 722 C CA . THR A 1 89 ? 7.073 -0.954 4.744 1.00 94.81 89 THR A CA 1
ATOM 723 C C . THR A 1 89 ? 7.872 -2.258 4.822 1.00 94.81 89 THR A C 1
ATOM 725 O O . THR A 1 89 ? 8.890 -2.397 4.146 1.00 94.81 89 THR A O 1
ATOM 728 N N . VAL A 1 90 ? 7.426 -3.234 5.617 1.00 94.12 90 VAL A N 1
ATOM 729 C CA . VAL A 1 90 ? 8.053 -4.560 5.707 1.00 94.12 90 VAL A CA 1
ATOM 730 C C . VAL A 1 90 ? 7.389 -5.552 4.754 1.00 94.12 90 VAL A C 1
ATOM 732 O O . VAL A 1 90 ? 8.089 -6.340 4.125 1.00 94.12 90 VAL A O 1
ATOM 735 N N . VAL A 1 91 ? 6.059 -5.511 4.630 1.00 94.88 91 VAL A N 1
ATOM 736 C CA . VAL A 1 91 ? 5.279 -6.493 3.846 1.00 94.88 91 VAL A CA 1
ATOM 737 C C . VAL A 1 91 ? 5.038 -6.077 2.390 1.00 94.88 91 VAL A C 1
ATOM 739 O O . VAL A 1 91 ? 4.499 -6.861 1.614 1.00 94.88 91 VAL A O 1
ATOM 742 N N . PHE A 1 92 ? 5.448 -4.868 1.985 1.00 94.56 92 PHE A N 1
ATOM 743 C CA . PHE A 1 92 ? 5.222 -4.357 0.623 1.00 94.56 92 PHE A CA 1
ATOM 744 C C . PHE A 1 92 ? 5.766 -5.265 -0.481 1.00 94.56 92 PHE A C 1
ATOM 746 O O . PHE A 1 92 ? 5.236 -5.252 -1.586 1.00 94.56 92 PHE A O 1
ATOM 753 N N . LYS A 1 93 ? 6.808 -6.056 -0.199 1.00 91.94 93 LYS A N 1
ATOM 754 C CA . LYS A 1 93 ? 7.375 -6.979 -1.187 1.00 91.94 93 LYS A CA 1
ATOM 755 C C . LYS A 1 93 ? 6.442 -8.138 -1.515 1.00 91.94 93 LYS A C 1
ATOM 757 O O . LYS A 1 93 ? 6.400 -8.572 -2.661 1.00 91.94 93 LYS A O 1
ATOM 762 N N . ASP A 1 94 ? 5.691 -8.592 -0.519 1.00 94.00 94 ASP A N 1
ATOM 763 C CA . ASP A 1 94 ? 4.762 -9.711 -0.644 1.00 94.00 94 ASP A CA 1
ATOM 764 C C . ASP A 1 94 ? 3.408 -9.246 -1.206 1.00 94.00 94 ASP A C 1
ATOM 766 O O . ASP A 1 94 ? 2.740 -9.986 -1.927 1.00 94.00 94 ASP A O 1
ATOM 770 N N . HIS A 1 95 ? 3.023 -7.993 -0.926 1.00 94.94 95 HIS A N 1
ATOM 771 C CA . HIS A 1 95 ? 1.729 -7.416 -1.312 1.00 94.94 95 HIS A CA 1
ATOM 772 C C . HIS A 1 95 ? 1.849 -6.018 -1.959 1.00 94.94 95 HIS A C 1
ATOM 774 O O . HIS A 1 95 ? 1.251 -5.054 -1.471 1.00 94.94 95 HIS A O 1
ATOM 780 N N . PRO A 1 96 ? 2.592 -5.863 -3.072 1.00 94.81 96 PRO A N 1
ATOM 781 C CA . PRO A 1 96 ? 2.973 -4.548 -3.595 1.00 94.81 96 PRO A CA 1
ATOM 782 C C . PRO A 1 96 ? 1.790 -3.684 -4.035 1.00 94.81 96 PRO A C 1
ATOM 784 O O . PRO A 1 96 ? 1.768 -2.490 -3.744 1.00 94.81 96 PRO A O 1
ATOM 787 N N . LEU A 1 97 ? 0.786 -4.265 -4.702 1.00 95.81 97 LEU A N 1
ATOM 788 C CA . LEU A 1 97 ? -0.359 -3.506 -5.215 1.00 95.81 97 LEU A CA 1
ATOM 789 C C . LEU A 1 97 ? -1.306 -3.049 -4.101 1.00 95.81 97 LEU A C 1
ATOM 791 O O . LEU A 1 97 ? -1.770 -1.911 -4.115 1.00 95.81 97 LEU A O 1
ATOM 795 N N . ASP A 1 98 ? -1.570 -3.910 -3.117 1.00 96.75 98 ASP A N 1
ATOM 796 C CA . ASP A 1 98 ? -2.377 -3.544 -1.951 1.00 96.75 98 ASP A CA 1
ATOM 797 C C . ASP A 1 98 ? -1.709 -2.451 -1.125 1.00 96.75 98 ASP A C 1
ATOM 799 O O . ASP A 1 98 ? -2.362 -1.476 -0.750 1.00 96.75 98 ASP A O 1
ATOM 803 N N . VAL A 1 99 ? -0.401 -2.582 -0.898 1.00 97.50 99 VAL A N 1
ATOM 804 C CA . VAL A 1 99 ? 0.376 -1.589 -0.157 1.00 97.50 99 VAL A CA 1
ATOM 805 C C . VAL A 1 99 ? 0.464 -0.269 -0.919 1.00 97.50 99 VAL A C 1
ATOM 807 O O . VAL A 1 99 ? 0.268 0.783 -0.314 1.00 97.50 99 VAL A O 1
ATOM 810 N N . LEU A 1 100 ? 0.672 -0.297 -2.241 1.00 97.75 100 LEU A N 1
ATOM 811 C CA . LEU A 1 100 ? 0.633 0.911 -3.065 1.00 97.75 100 LEU A CA 1
ATOM 812 C C . LEU A 1 100 ? -0.734 1.597 -2.975 1.00 97.75 100 LEU A C 1
ATOM 814 O O . LEU A 1 100 ? -0.795 2.805 -2.762 1.00 97.75 100 LEU A O 1
ATOM 818 N N . ARG A 1 101 ? -1.832 0.843 -3.109 1.00 97.25 101 ARG A N 1
ATOM 819 C CA . ARG A 1 101 ? -3.194 1.391 -3.020 1.00 97.25 101 ARG A CA 1
ATOM 820 C C . ARG A 1 101 ? -3.431 2.055 -1.665 1.00 97.25 101 ARG A C 1
ATOM 822 O O . ARG A 1 101 ? -3.883 3.196 -1.637 1.00 97.25 101 ARG A O 1
ATOM 829 N N . TYR A 1 102 ? -3.089 1.372 -0.573 1.00 97.44 102 TYR A N 1
ATOM 830 C CA . TYR A 1 102 ? -3.153 1.922 0.784 1.00 97.44 102 TYR A CA 1
ATOM 831 C C . TYR A 1 102 ? -2.354 3.229 0.893 1.00 97.44 102 TYR A C 1
ATOM 833 O O . TYR A 1 102 ? -2.880 4.260 1.309 1.00 97.44 102 TYR A O 1
ATOM 841 N N . ALA A 1 103 ? -1.100 3.220 0.439 1.00 97.38 103 ALA A N 1
ATOM 842 C CA . ALA A 1 103 ? -0.216 4.375 0.518 1.00 97.38 103 ALA A CA 1
ATOM 843 C C . ALA A 1 103 ? -0.732 5.570 -0.294 1.00 97.38 103 ALA A C 1
ATOM 845 O O . ALA A 1 103 ? -0.619 6.713 0.143 1.00 97.38 103 ALA A O 1
ATOM 846 N N . VAL A 1 104 ? -1.323 5.313 -1.462 1.00 96.88 104 VAL A N 1
ATOM 847 C CA . VAL A 1 104 ? -1.935 6.338 -2.311 1.00 96.88 104 VAL A CA 1
ATOM 848 C C . VAL A 1 104 ? -3.165 6.953 -1.645 1.00 96.88 104 VAL A C 1
ATOM 850 O O . VAL A 1 104 ? -3.279 8.176 -1.636 1.00 96.88 104 VAL A O 1
ATOM 853 N N . ILE A 1 105 ? -4.060 6.131 -1.087 1.00 95.62 105 ILE A N 1
ATOM 854 C CA . ILE A 1 105 ? -5.295 6.596 -0.432 1.00 95.62 105 ILE A CA 1
ATOM 855 C C . ILE A 1 105 ? -4.974 7.491 0.769 1.00 95.62 105 ILE A C 1
ATOM 857 O O . ILE A 1 105 ? -5.601 8.535 0.932 1.00 95.62 105 ILE A O 1
ATOM 861 N N . HIS A 1 106 ? -3.976 7.109 1.569 1.00 95.75 106 HIS A N 1
ATOM 862 C CA . HIS A 1 106 ? -3.622 7.797 2.819 1.00 95.75 106 HIS A CA 1
ATOM 863 C C . HIS A 1 106 ? -2.405 8.729 2.690 1.00 95.75 106 HIS A C 1
ATOM 865 O O . HIS A 1 106 ? -1.913 9.265 3.677 1.0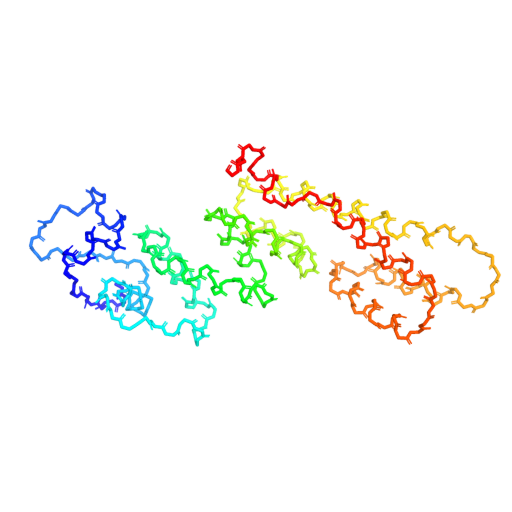0 95.75 106 HIS A O 1
ATOM 871 N N . HIS A 1 107 ? -1.934 8.966 1.462 1.00 94.75 107 HIS A N 1
ATOM 872 C CA . HIS A 1 107 ? -0.874 9.924 1.121 1.00 94.75 107 HIS A CA 1
ATOM 873 C C . HIS A 1 107 ? 0.519 9.645 1.734 1.00 94.75 107 HIS A C 1
ATOM 875 O O . HIS A 1 107 ? 1.309 10.565 1.964 1.00 94.75 107 HIS A O 1
ATOM 881 N N . TYR A 1 108 ? 0.879 8.374 1.934 1.00 96.06 108 TYR A N 1
ATOM 882 C CA . TYR A 1 108 ? 2.195 7.961 2.439 1.00 96.06 108 TYR A CA 1
ATOM 883 C C . TYR A 1 108 ? 3.266 7.930 1.339 1.00 96.06 108 TYR A C 1
ATOM 885 O O . TYR A 1 108 ? 3.581 6.872 0.800 1.00 96.06 108 TYR A O 1
ATOM 893 N N . LYS A 1 109 ? 3.855 9.088 1.015 1.00 95.12 109 LYS A N 1
ATOM 894 C CA . LYS A 1 109 ? 4.815 9.253 -0.099 1.00 95.12 109 LYS A CA 1
ATOM 895 C C . LYS A 1 109 ? 5.967 8.250 -0.118 1.00 95.12 109 LYS A C 1
ATOM 897 O O . LYS A 1 109 ? 6.197 7.622 -1.143 1.00 95.12 109 LYS A O 1
ATOM 902 N N . GLU A 1 110 ? 6.652 8.061 1.008 1.00 93.19 110 GLU A N 1
ATOM 903 C CA . GLU A 1 110 ? 7.776 7.118 1.086 1.00 93.19 110 GLU A CA 1
ATOM 904 C C . GLU A 1 110 ? 7.337 5.695 0.718 1.00 93.19 110 GLU A C 1
ATOM 906 O O . GLU A 1 110 ? 8.017 5.002 -0.034 1.00 93.19 110 GLU A O 1
ATOM 911 N N . LEU A 1 111 ? 6.160 5.281 1.195 1.00 96.12 111 LEU A N 1
ATOM 912 C CA . LEU A 1 111 ? 5.592 3.970 0.908 1.00 96.12 111 LEU A CA 1
ATOM 913 C C . LEU A 1 111 ? 5.130 3.853 -0.555 1.00 96.12 111 LEU A C 1
ATOM 915 O O . LEU A 1 111 ? 5.326 2.808 -1.175 1.00 96.12 111 LEU A O 1
ATOM 919 N N . ILE A 1 112 ? 4.570 4.930 -1.122 1.00 96.81 112 ILE A N 1
ATOM 920 C CA . ILE A 1 112 ? 4.236 5.025 -2.552 1.00 96.81 112 ILE A CA 1
ATOM 921 C C . ILE A 1 112 ? 5.494 4.784 -3.390 1.00 96.81 112 ILE A C 1
ATOM 923 O O . ILE A 1 112 ? 5.475 3.950 -4.292 1.00 96.81 112 ILE A O 1
ATOM 927 N N . ASP A 1 113 ? 6.589 5.475 -3.080 1.00 94.38 113 ASP A N 1
ATOM 928 C CA . ASP A 1 113 ? 7.791 5.467 -3.914 1.00 94.38 113 ASP A CA 1
ATOM 929 C C . ASP A 1 113 ? 8.593 4.166 -3.819 1.00 94.38 113 ASP A C 1
ATOM 931 O O . ASP A 1 113 ? 9.243 3.788 -4.794 1.00 94.38 113 ASP A O 1
ATOM 935 N N . ILE A 1 114 ? 8.508 3.431 -2.703 1.00 92.00 114 ILE A N 1
ATOM 936 C CA . ILE A 1 114 ? 9.105 2.086 -2.610 1.00 92.00 114 ILE A CA 1
ATOM 937 C C . ILE A 1 114 ? 8.218 0.993 -3.221 1.00 92.00 114 ILE A C 1
ATOM 939 O O . ILE A 1 114 ? 8.745 0.010 -3.744 1.00 92.00 114 ILE A O 1
ATOM 943 N N . ALA A 1 115 ? 6.888 1.132 -3.173 1.00 95.56 115 ALA A N 1
ATOM 944 C CA . ALA A 1 115 ? 5.966 0.113 -3.680 1.00 95.56 115 ALA A CA 1
ATOM 945 C C . ALA A 1 115 ? 5.711 0.244 -5.189 1.00 95.56 115 ALA A C 1
ATOM 947 O O . ALA A 1 115 ? 5.588 -0.766 -5.882 1.00 95.56 115 ALA A O 1
ATOM 948 N N . ALA A 1 116 ? 5.657 1.471 -5.716 1.00 94.56 116 ALA A N 1
ATOM 949 C CA . ALA A 1 116 ? 5.317 1.742 -7.111 1.00 94.56 116 ALA A CA 1
ATOM 950 C C . ALA A 1 116 ? 6.241 1.053 -8.130 1.00 94.56 116 ALA A C 1
ATOM 952 O O . ALA A 1 116 ? 5.700 0.420 -9.041 1.00 94.56 116 ALA A O 1
ATOM 953 N N . PRO A 1 117 ? 7.585 1.080 -7.985 1.00 90.19 117 PRO A N 1
ATOM 954 C CA . PRO A 1 117 ? 8.468 0.328 -8.871 1.00 90.19 117 PRO A CA 1
ATOM 955 C C . PRO A 1 117 ? 8.099 -1.154 -8.886 1.00 90.19 117 PRO A C 1
ATOM 957 O O . PRO A 1 117 ? 7.860 -1.715 -9.949 1.00 90.19 117 PRO A O 1
ATOM 960 N N . LEU A 1 118 ? 7.934 -1.764 -7.708 1.00 88.69 118 LEU A N 1
ATOM 961 C CA . LEU A 1 118 ? 7.647 -3.191 -7.579 1.00 88.69 118 LEU A CA 1
ATOM 962 C C . LEU A 1 118 ? 6.293 -3.588 -8.189 1.00 88.69 118 LEU A C 1
ATOM 964 O O . LEU A 1 118 ? 6.150 -4.689 -8.717 1.00 88.69 118 LEU A O 1
ATOM 968 N N . VAL A 1 119 ? 5.300 -2.694 -8.168 1.00 91.81 119 VAL A N 1
ATOM 969 C CA . VAL A 1 119 ? 4.030 -2.908 -8.879 1.00 91.81 119 VAL A CA 1
ATOM 970 C C . VAL A 1 119 ? 4.247 -2.938 -10.392 1.00 91.81 119 VAL A C 1
ATOM 972 O O . VAL A 1 119 ? 3.735 -3.848 -11.037 1.00 91.81 119 VAL A O 1
ATOM 975 N N . ILE A 1 120 ? 5.048 -2.027 -10.960 1.00 87.94 120 ILE A N 1
ATOM 976 C CA . ILE A 1 120 ? 5.427 -2.107 -12.386 1.00 87.94 120 ILE A CA 1
ATOM 977 C C . ILE A 1 120 ? 6.141 -3.431 -12.664 1.00 87.94 120 ILE A C 1
ATOM 979 O O . ILE A 1 120 ? 5.943 -4.036 -13.719 1.00 87.94 120 ILE A O 1
ATOM 983 N N . GLU A 1 121 ? 6.955 -3.904 -11.717 1.00 81.00 121 GLU A N 1
ATOM 984 C CA . GLU A 1 121 ? 7.696 -5.140 -11.907 1.00 81.00 121 GLU A CA 1
ATOM 985 C C . GLU A 1 121 ? 6.843 -6.395 -11.877 1.00 81.00 121 GLU A C 1
ATOM 987 O O . GLU A 1 121 ? 7.129 -7.317 -12.637 1.00 81.00 121 GLU A O 1
ATOM 992 N N . CYS A 1 122 ? 5.830 -6.448 -11.019 1.00 82.44 122 CYS A N 1
ATOM 993 C CA . CYS A 1 122 ? 5.143 -7.692 -10.685 1.00 82.44 122 CYS A CA 1
ATOM 994 C C . CYS A 1 122 ? 3.687 -7.750 -11.161 1.00 82.44 122 CYS A C 1
ATOM 996 O O . CYS A 1 122 ? 3.099 -8.829 -11.118 1.00 82.44 122 CYS A O 1
ATOM 998 N N . GLN A 1 123 ? 3.088 -6.632 -11.585 1.00 83.88 123 GLN A N 1
ATOM 999 C CA . GLN A 1 123 ? 1.651 -6.543 -11.860 1.00 83.88 123 GLN A CA 1
ATOM 1000 C C . GLN A 1 123 ? 1.358 -6.124 -13.308 1.00 83.88 123 GLN A C 1
ATOM 1002 O O . GLN A 1 123 ? 1.970 -5.189 -13.830 1.00 83.88 123 GLN A O 1
ATOM 1007 N N . PRO A 1 124 ? 0.383 -6.762 -13.979 1.00 85.25 124 PRO A N 1
ATOM 1008 C CA . PRO A 1 124 ? -0.127 -6.274 -15.252 1.00 85.25 124 PRO A CA 1
ATOM 1009 C C . PRO A 1 124 ? -0.765 -4.884 -15.119 1.00 85.25 124 PRO A C 1
ATOM 1011 O O . PRO A 1 124 ? -1.462 -4.584 -14.146 1.00 85.25 124 PRO A O 1
ATOM 1014 N N . LEU A 1 125 ? -0.600 -4.051 -16.152 1.00 85.50 125 LEU A N 1
ATOM 1015 C CA . LEU A 1 125 ? -1.176 -2.704 -16.184 1.00 85.50 125 LEU A CA 1
ATOM 1016 C C . LEU A 1 125 ? -2.710 -2.682 -15.990 1.00 85.50 125 LEU A C 1
ATOM 1018 O O . LEU A 1 125 ? -3.159 -1.870 -15.183 1.00 85.50 125 LEU A O 1
ATOM 1022 N N . PRO A 1 126 ? -3.519 -3.548 -16.645 1.00 89.19 126 PRO A N 1
ATOM 1023 C CA . PRO A 1 126 ? -4.973 -3.527 -16.460 1.00 89.19 126 PRO A CA 1
ATOM 1024 C C . PRO A 1 126 ? -5.392 -3.790 -15.009 1.00 89.19 126 PRO A C 1
ATOM 1026 O O . PRO A 1 126 ? -6.162 -3.022 -14.448 1.00 89.19 126 PRO A O 1
ATOM 1029 N N . GLU A 1 127 ? -4.797 -4.802 -14.370 1.00 89.44 127 GLU A N 1
ATOM 1030 C CA . GLU A 1 127 ? -5.082 -5.146 -12.970 1.00 89.44 127 GLU A CA 1
ATOM 1031 C C . GLU A 1 127 ? -4.716 -4.006 -12.011 1.00 89.44 127 GLU A C 1
ATOM 1033 O O . GLU A 1 127 ? -5.424 -3.737 -11.041 1.00 89.44 127 GLU A O 1
ATOM 1038 N N . THR A 1 128 ? -3.627 -3.294 -12.305 1.00 92.69 128 THR A N 1
ATOM 1039 C CA . THR A 1 128 ? -3.223 -2.126 -11.519 1.00 92.69 128 THR A CA 1
ATOM 1040 C C . THR A 1 128 ? -4.223 -0.978 -11.664 1.00 92.69 128 THR A C 1
ATOM 1042 O O . THR A 1 128 ? -4.612 -0.374 -10.666 1.00 92.69 128 THR A O 1
ATOM 1045 N N . ILE A 1 129 ? -4.672 -0.688 -12.890 1.00 93.44 129 ILE A N 1
ATOM 1046 C CA . ILE A 1 129 ? -5.648 0.378 -13.168 1.00 93.44 129 ILE A CA 1
ATOM 1047 C C . ILE A 1 129 ? -6.989 0.089 -12.485 1.00 93.44 129 ILE A C 1
ATOM 1049 O O . ILE A 1 129 ? -7.567 1.002 -11.903 1.00 93.44 129 ILE A O 1
ATOM 1053 N N . ASP A 1 130 ? -7.445 -1.165 -12.501 1.00 94.12 130 ASP A N 1
ATOM 1054 C CA . ASP A 1 130 ? -8.722 -1.567 -11.896 1.00 94.12 130 ASP A CA 1
ATOM 1055 C C . ASP A 1 130 ? -8.731 -1.426 -10.366 1.00 94.12 130 ASP A C 1
ATOM 1057 O O . ASP A 1 130 ? -9.788 -1.287 -9.749 1.00 94.12 130 ASP A O 1
ATOM 1061 N N . ARG A 1 131 ? -7.552 -1.475 -9.735 1.00 94.50 131 ARG A N 1
ATOM 1062 C CA . ARG A 1 131 ? -7.409 -1.472 -8.272 1.00 94.50 131 ARG A CA 1
ATOM 1063 C C . ARG A 1 131 ? -6.978 -0.131 -7.693 1.00 94.50 131 ARG A C 1
ATOM 1065 O O . ARG A 1 131 ? -7.159 0.079 -6.492 1.00 94.50 131 ARG A O 1
ATOM 1072 N N . LEU A 1 132 ? -6.392 0.756 -8.493 1.00 95.62 132 LEU A N 1
ATOM 1073 C CA . LEU A 1 132 ? -5.994 2.085 -8.039 1.00 95.62 132 LEU A CA 1
ATOM 1074 C C . LEU A 1 132 ? -7.195 3.046 -7.973 1.00 95.62 132 LEU A C 1
ATOM 1076 O O . LEU A 1 132 ? -8.139 2.919 -8.753 1.00 95.62 132 LEU A O 1
ATOM 1080 N N . PRO A 1 133 ? -7.167 4.046 -7.071 1.00 95.19 133 PRO A N 1
ATOM 1081 C CA . PRO A 1 133 ? -8.198 5.075 -7.039 1.00 95.19 133 PRO A CA 1
ATOM 1082 C C . PRO A 1 133 ? -8.307 5.813 -8.391 1.00 95.19 133 PRO A C 1
ATOM 1084 O O . PRO A 1 133 ? -7.284 6.190 -8.965 1.00 95.19 133 PRO A O 1
ATOM 1087 N N . PRO A 1 134 ? -9.520 6.092 -8.910 1.00 94.38 134 PRO A N 1
ATOM 1088 C CA . PRO A 1 134 ? -9.684 6.659 -10.252 1.00 94.38 134 PRO A CA 1
ATOM 1089 C C . PRO A 1 134 ? -8.938 7.978 -10.492 1.00 94.38 134 PRO A C 1
ATOM 1091 O O . PRO A 1 134 ? -8.448 8.240 -11.591 1.00 94.38 134 PRO A O 1
ATOM 1094 N N . ASN A 1 135 ? -8.809 8.805 -9.453 1.00 93.31 135 ASN A N 1
ATOM 1095 C CA . ASN A 1 135 ? -8.107 10.086 -9.502 1.00 93.31 135 ASN A CA 1
ATOM 1096 C C . ASN A 1 135 ? -6.580 9.954 -9.643 1.00 93.31 135 ASN A C 1
ATOM 1098 O O . ASN A 1 135 ? -5.923 10.955 -9.924 1.00 93.31 135 ASN A O 1
ATOM 1102 N N . THR A 1 136 ? -6.004 8.759 -9.481 1.00 95.56 136 THR A N 1
ATOM 1103 C CA . THR A 1 136 ? -4.552 8.536 -9.591 1.00 95.56 136 THR A CA 1
ATOM 1104 C C . THR A 1 136 ? -4.131 7.859 -10.891 1.00 95.56 136 THR A C 1
ATOM 1106 O O . THR A 1 136 ? -2.945 7.860 -11.219 1.00 95.56 136 THR A O 1
ATOM 1109 N N . ILE A 1 137 ? -5.083 7.356 -11.684 1.00 94.88 137 ILE A N 1
ATOM 1110 C CA . ILE A 1 137 ? -4.815 6.603 -12.919 1.00 94.88 137 ILE A CA 1
ATOM 1111 C C . ILE A 1 137 ? -3.980 7.424 -13.912 1.00 94.88 137 ILE A C 1
ATOM 1113 O O . ILE A 1 137 ? -3.006 6.924 -14.469 1.00 94.88 137 ILE A O 1
ATOM 1117 N N . ALA A 1 138 ? -4.309 8.704 -14.116 1.00 95.31 138 ALA A N 1
ATOM 1118 C CA . ALA A 1 138 ? -3.565 9.558 -15.045 1.00 95.31 138 ALA A CA 1
ATOM 1119 C C . ALA A 1 138 ? -2.098 9.762 -14.617 1.00 95.31 138 ALA A C 1
ATOM 1121 O O . ALA A 1 138 ? -1.205 9.797 -15.464 1.00 95.31 138 ALA A O 1
ATOM 1122 N N . ALA A 1 139 ? -1.843 9.881 -13.310 1.00 96.12 139 ALA A N 1
ATOM 1123 C CA . ALA A 1 139 ? -0.492 9.959 -12.762 1.00 96.12 139 ALA A CA 1
ATOM 1124 C C . ALA A 1 139 ? 0.242 8.620 -12.921 1.00 96.12 139 ALA A C 1
ATOM 1126 O O . ALA A 1 139 ? 1.398 8.605 -13.341 1.00 96.12 139 ALA A O 1
ATOM 1127 N N . TRP A 1 140 ? -0.446 7.502 -12.660 1.00 96.12 140 TRP A N 1
ATOM 1128 C CA . TRP A 1 140 ? 0.111 6.161 -12.828 1.00 96.12 140 TRP A CA 1
ATOM 1129 C C . TRP A 1 140 ? 0.540 5.903 -14.272 1.00 96.12 140 TRP A C 1
ATOM 1131 O O . TRP A 1 140 ? 1.649 5.440 -14.501 1.00 96.12 140 TRP A O 1
ATOM 1141 N N . ILE A 1 141 ? -0.283 6.274 -15.259 1.00 94.31 141 ILE A N 1
ATOM 1142 C CA . ILE A 1 141 ? 0.052 6.116 -16.684 1.00 94.31 141 ILE A CA 1
ATOM 1143 C C . ILE A 1 141 ? 1.307 6.919 -17.055 1.00 94.31 141 ILE A C 1
ATOM 1145 O O . ILE A 1 141 ? 2.161 6.408 -17.776 1.00 94.31 141 ILE A O 1
ATOM 1149 N N . LYS A 1 142 ? 1.458 8.152 -16.552 1.00 94.69 142 LYS A N 1
ATOM 1150 C CA . LYS A 1 142 ? 2.665 8.968 -16.790 1.00 94.69 142 LYS A CA 1
ATOM 1151 C C . LYS A 1 142 ? 3.914 8.326 -16.188 1.00 94.69 142 LYS A C 1
ATOM 1153 O O . LYS A 1 142 ? 4.937 8.239 -16.863 1.00 94.69 142 LYS A O 1
ATOM 1158 N N . TYR A 1 143 ? 3.811 7.855 -14.949 1.00 94.38 143 TYR A N 1
ATOM 1159 C CA . TYR A 1 143 ? 4.892 7.150 -14.266 1.00 94.38 143 TYR A CA 1
ATOM 1160 C C . TYR A 1 143 ? 5.265 5.848 -14.994 1.00 94.38 143 TYR A C 1
ATOM 1162 O O . TYR A 1 143 ? 6.434 5.604 -15.284 1.00 94.38 143 TYR A O 1
ATOM 1170 N N . TYR A 1 144 ? 4.265 5.057 -15.386 1.00 90.62 144 TYR A N 1
ATOM 1171 C CA . TYR A 1 144 ? 4.436 3.828 -16.158 1.00 90.62 144 TYR A CA 1
ATOM 1172 C C . TYR A 1 144 ? 5.128 4.093 -17.503 1.00 90.62 144 TYR A C 1
ATOM 1174 O O . TYR A 1 144 ? 6.066 3.386 -17.864 1.00 90.62 144 TYR A O 1
ATOM 1182 N N . GLN A 1 145 ? 4.728 5.147 -18.223 1.00 89.56 145 GLN A N 1
ATOM 1183 C CA . GLN A 1 145 ? 5.376 5.549 -19.474 1.00 89.56 145 GLN A CA 1
ATOM 1184 C C . GLN A 1 145 ? 6.849 5.923 -19.263 1.00 89.56 145 GLN A C 1
ATOM 1186 O O . GLN A 1 145 ? 7.697 5.501 -20.044 1.00 89.56 145 GLN A O 1
ATOM 1191 N N . GLN A 1 146 ? 7.178 6.660 -18.196 1.00 89.31 146 GLN A N 1
ATOM 1192 C CA . GLN A 1 146 ? 8.568 7.010 -17.883 1.00 89.31 146 GLN A CA 1
ATOM 1193 C C . GLN A 1 146 ? 9.429 5.760 -17.650 1.00 89.31 146 GLN A C 1
ATOM 1195 O O . GLN A 1 146 ? 10.577 5.705 -18.097 1.00 89.31 146 GLN A O 1
ATOM 1200 N N . TRP A 1 147 ? 8.865 4.740 -17.001 1.00 86.19 147 TRP A N 1
ATOM 1201 C CA . TRP A 1 147 ? 9.513 3.440 -16.845 1.00 86.19 147 TRP A CA 1
ATOM 1202 C C . TRP A 1 147 ? 9.701 2.710 -18.173 1.00 86.19 147 TRP A C 1
ATOM 1204 O O . TRP A 1 147 ? 10.791 2.199 -18.423 1.00 86.19 147 TRP A O 1
ATOM 1214 N N . LEU A 1 148 ? 8.696 2.694 -19.052 1.00 83.19 148 LEU A N 1
ATOM 1215 C CA . LEU A 1 148 ? 8.844 2.122 -20.394 1.00 83.19 148 LEU A CA 1
ATOM 1216 C C . LEU A 1 148 ? 9.956 2.820 -21.186 1.00 83.19 148 LEU A C 1
ATOM 1218 O O . LEU A 1 148 ? 10.809 2.146 -21.763 1.00 83.19 148 LEU A O 1
ATOM 1222 N N . ASP A 1 149 ? 10.003 4.151 -21.166 1.00 83.56 149 ASP A N 1
ATOM 1223 C CA . ASP A 1 149 ? 11.034 4.931 -21.858 1.00 83.56 149 ASP A CA 1
ATOM 1224 C C . ASP A 1 149 ? 12.435 4.646 -21.295 1.00 83.56 149 ASP A C 1
ATOM 1226 O O . ASP A 1 149 ? 13.408 4.524 -22.046 1.00 83.56 149 ASP A O 1
ATOM 1230 N N . ALA A 1 150 ? 12.551 4.521 -19.970 1.00 81.06 150 ALA A N 1
ATOM 1231 C CA . ALA A 1 150 ? 13.790 4.141 -19.300 1.00 81.06 150 ALA A CA 1
ATOM 1232 C C . ALA A 1 150 ? 14.245 2.737 -19.720 1.00 81.06 150 ALA A C 1
ATOM 1234 O O . ALA A 1 150 ? 15.414 2.546 -20.058 1.00 81.06 150 ALA A O 1
ATOM 1235 N N . LEU A 1 151 ? 13.326 1.772 -19.773 1.00 74.31 151 LEU A N 1
ATOM 1236 C CA . LEU A 1 151 ? 13.621 0.413 -20.223 1.00 74.31 151 LEU A CA 1
ATOM 1237 C C . LEU A 1 151 ? 14.084 0.410 -21.679 1.00 74.31 151 LEU A C 1
ATOM 1239 O O . LEU A 1 151 ? 15.129 -0.162 -21.980 1.00 74.31 151 LEU A O 1
ATOM 1243 N N . VAL A 1 152 ? 13.384 1.107 -22.578 1.00 73.06 152 VAL A N 1
ATOM 1244 C CA . VAL A 1 152 ? 13.799 1.221 -23.986 1.00 73.06 152 VAL A CA 1
ATOM 1245 C C . VAL A 1 152 ? 15.223 1.770 -24.090 1.00 73.06 152 VAL A C 1
ATOM 1247 O O . VAL A 1 152 ? 16.032 1.195 -24.813 1.00 73.06 152 VAL A O 1
ATOM 1250 N N . LYS A 1 153 ? 15.583 2.813 -23.331 1.00 71.94 153 LYS A N 1
ATOM 1251 C CA . LYS A 1 153 ? 16.956 3.361 -23.314 1.00 71.94 153 LYS A CA 1
ATOM 1252 C C . LYS A 1 153 ? 17.999 2.364 -22.817 1.00 71.94 153 LYS A C 1
ATOM 1254 O O . LYS A 1 153 ? 19.118 2.366 -23.317 1.00 71.94 153 LYS A O 1
ATOM 1259 N N . VAL A 1 154 ? 17.645 1.522 -21.852 1.00 69.25 154 VAL A N 1
ATOM 1260 C CA . VAL A 1 154 ? 18.528 0.477 -21.318 1.00 69.25 154 VAL A CA 1
ATOM 1261 C C . VAL A 1 154 ? 18.723 -0.671 -22.321 1.00 69.25 154 VAL A C 1
ATOM 1263 O O . VAL A 1 154 ? 19.806 -1.257 -22.383 1.00 69.25 154 VAL A O 1
ATOM 1266 N N . TYR A 1 155 ? 17.712 -0.979 -23.140 1.00 61.56 155 TYR A N 1
ATOM 1267 C CA . TYR A 1 155 ? 17.751 -2.086 -24.106 1.00 61.56 155 TYR A CA 1
ATOM 1268 C C . TYR A 1 155 ? 18.223 -1.691 -25.517 1.00 61.56 155 TYR A C 1
ATOM 1270 O O . TYR A 1 155 ? 18.858 -2.502 -26.193 1.00 61.56 155 TYR A O 1
ATOM 1278 N N . HIS A 1 156 ? 17.986 -0.455 -25.964 1.00 55.94 156 HIS A N 1
ATOM 1279 C CA . HIS A 1 156 ? 18.355 0.034 -27.302 1.00 55.94 156 HIS A CA 1
ATOM 1280 C C . HIS A 1 156 ? 19.866 -0.055 -27.640 1.00 55.94 156 HIS A C 1
ATOM 1282 O O . HIS A 1 156 ? 20.205 -0.321 -28.796 1.00 55.94 156 HIS A O 1
ATOM 1288 N N . PRO A 1 157 ? 20.815 0.094 -26.693 1.00 52.72 157 PRO A N 1
ATOM 1289 C CA . PRO A 1 157 ? 22.237 -0.122 -26.973 1.00 52.72 157 PRO A CA 1
ATOM 1290 C C . PRO A 1 157 ? 22.564 -1.561 -27.408 1.00 52.72 157 PRO A C 1
ATOM 1292 O O . PRO A 1 157 ? 23.593 -1.784 -28.038 1.00 52.72 157 PRO A O 1
ATOM 1295 N N . TYR A 1 158 ? 21.687 -2.532 -27.123 1.00 50.19 158 TYR A N 1
ATOM 1296 C CA . TYR A 1 158 ? 21.890 -3.951 -27.443 1.00 50.19 158 TYR A CA 1
ATOM 1297 C C . TYR A 1 158 ? 21.100 -4.420 -28.670 1.00 50.19 158 TYR A C 1
ATOM 1299 O O . TYR A 1 158 ? 21.431 -5.465 -29.226 1.00 50.19 158 TYR A O 1
ATOM 1307 N N . SER A 1 159 ? 20.105 -3.654 -29.137 1.00 45.91 159 SER A N 1
ATOM 1308 C CA . SER A 1 159 ? 19.404 -3.920 -30.405 1.00 45.91 159 SER A CA 1
ATOM 1309 C C . SER A 1 159 ? 20.177 -3.416 -31.629 1.00 45.91 159 SER A C 1
ATOM 1311 O O . SER A 1 159 ? 19.970 -3.913 -32.731 1.00 45.91 159 SER A O 1
ATOM 1313 N N . CYS A 1 160 ? 21.100 -2.469 -31.433 1.00 39.78 160 CYS A N 1
ATOM 1314 C CA . CYS A 1 160 ? 22.014 -1.962 -32.460 1.00 39.78 160 CYS A CA 1
ATOM 1315 C C . CYS A 1 160 ? 23.425 -2.569 -32.362 1.00 39.78 160 CYS A C 1
ATOM 1317 O O . CYS A 1 160 ? 24.401 -1.902 -32.694 1.00 39.78 160 CYS A O 1
ATOM 1319 N N . TYR A 1 161 ? 23.551 -3.837 -31.957 1.00 43.25 161 TYR A N 1
ATOM 1320 C CA . TYR A 1 161 ? 24.660 -4.657 -32.448 1.00 43.25 161 TYR A CA 1
ATOM 1321 C C . TYR A 1 161 ? 24.223 -5.242 -33.795 1.00 43.25 161 TYR A C 1
ATOM 1323 O O . TYR A 1 161 ? 23.585 -6.300 -33.815 1.00 43.25 161 TYR A O 1
ATOM 1331 N N . PRO A 1 162 ? 24.512 -4.589 -34.940 1.00 39.06 162 PRO A N 1
ATOM 1332 C CA . PRO A 1 162 ? 24.394 -5.283 -36.207 1.00 39.06 162 PRO A CA 1
ATOM 1333 C C . PRO A 1 162 ? 25.332 -6.481 -36.105 1.00 39.06 162 PRO A C 1
ATOM 1335 O O . PRO A 1 162 ? 26.492 -6.296 -35.760 1.00 39.06 162 PRO A O 1
ATOM 1338 N N . LEU A 1 163 ? 24.794 -7.692 -36.262 1.00 43.66 163 LEU A N 1
ATOM 1339 C CA . LEU A 1 163 ? 25.284 -8.785 -37.117 1.00 43.66 163 LEU A CA 1
ATOM 1340 C C . LEU A 1 163 ? 26.792 -8.851 -37.466 1.00 43.66 163 LEU A C 1
ATOM 1342 O O . LEU A 1 163 ? 27.162 -9.374 -38.511 1.00 43.66 163 LEU A O 1
ATOM 1346 N N . CYS A 1 164 ? 27.692 -8.411 -36.599 1.00 37.94 164 CYS A N 1
ATOM 1347 C CA . CYS A 1 164 ? 29.125 -8.549 -36.759 1.00 37.94 164 CYS A CA 1
ATOM 1348 C C . CYS A 1 164 ? 29.511 -9.862 -36.088 1.00 37.94 164 CYS A C 1
ATOM 1350 O O . CYS A 1 164 ? 29.876 -9.918 -34.918 1.00 37.94 164 CYS A O 1
ATOM 1352 N N . SER A 1 165 ? 29.310 -10.928 -36.869 1.00 45.19 165 SER A N 1
ATOM 1353 C CA . SER A 1 165 ? 30.109 -12.156 -36.900 1.00 45.19 165 SER A CA 1
ATOM 1354 C C . SER A 1 165 ? 30.542 -12.727 -35.544 1.00 45.19 165 SER A C 1
ATOM 1356 O O . SER A 1 165 ? 31.597 -12.375 -35.024 1.00 45.19 165 SER A O 1
ATOM 1358 N N . ASN A 1 166 ? 29.758 -13.672 -35.013 1.00 41.97 166 ASN A N 1
ATOM 1359 C CA . ASN A 1 166 ? 30.194 -15.061 -34.771 1.00 41.97 166 ASN A CA 1
ATOM 1360 C C . ASN A 1 166 ? 29.169 -15.821 -33.902 1.00 41.97 166 ASN A C 1
ATOM 1362 O O . ASN A 1 166 ? 28.935 -15.476 -32.748 1.00 41.97 166 ASN A O 1
ATOM 1366 N N . SER A 1 167 ? 28.539 -16.822 -34.533 1.00 41.50 167 SER A N 1
ATOM 1367 C CA . SER A 1 167 ? 27.879 -18.067 -34.063 1.00 41.50 167 SER A CA 1
ATOM 1368 C C . SER A 1 167 ? 27.103 -18.190 -32.728 1.00 41.50 167 SER A C 1
ATOM 1370 O O . SER A 1 167 ? 26.460 -19.220 -32.533 1.00 41.50 167 SER A O 1
ATOM 1372 N N . HIS A 1 168 ? 27.038 -17.193 -31.840 1.00 45.41 168 HIS A N 1
ATOM 1373 C CA . HIS A 1 168 ? 26.312 -17.274 -30.556 1.00 45.41 168 HIS A CA 1
ATOM 1374 C C . HIS A 1 168 ? 25.113 -16.311 -30.415 1.00 45.41 168 HIS A C 1
ATOM 1376 O O . HIS A 1 168 ? 24.426 -16.325 -29.392 1.00 45.41 168 HIS A O 1
ATOM 1382 N N . SER A 1 169 ? 24.806 -15.507 -31.437 1.00 49.91 169 SER A N 1
ATOM 1383 C CA . SER A 1 169 ? 23.742 -14.489 -31.399 1.00 49.91 169 SER A CA 1
ATOM 1384 C C . SER A 1 169 ? 22.283 -14.968 -31.565 1.00 49.91 169 SER A C 1
ATOM 1386 O O . SER A 1 169 ? 21.415 -14.307 -30.993 1.00 49.91 169 SER A O 1
ATOM 1388 N N . PRO A 1 170 ? 21.941 -16.099 -32.226 1.00 42.72 170 PRO A N 1
ATOM 1389 C CA . PRO A 1 170 ? 20.531 -16.454 -32.439 1.00 42.72 170 PRO A CA 1
ATOM 1390 C C . PRO A 1 170 ? 19.797 -16.821 -31.146 1.00 42.72 170 PRO A C 1
ATOM 1392 O O . PRO A 1 170 ? 18.621 -16.519 -30.994 1.00 42.72 170 PRO A O 1
ATOM 1395 N N . ARG A 1 171 ? 20.492 -17.441 -30.178 1.00 45.91 171 ARG A N 1
ATOM 1396 C CA . ARG A 1 171 ? 19.898 -17.789 -28.874 1.00 45.91 171 ARG A CA 1
ATOM 1397 C C . ARG A 1 171 ? 19.654 -16.560 -28.000 1.00 45.91 171 ARG A C 1
ATOM 1399 O O . ARG A 1 171 ? 18.685 -16.553 -27.255 1.00 45.91 171 ARG A O 1
ATOM 1406 N N . ARG A 1 172 ? 20.501 -15.528 -28.106 1.00 46.22 172 ARG A N 1
ATOM 1407 C CA . ARG A 1 172 ? 20.350 -14.260 -27.371 1.00 46.22 172 ARG A CA 1
ATOM 1408 C C . ARG A 1 172 ? 19.210 -13.415 -27.935 1.00 46.22 172 ARG A C 1
ATOM 1410 O O . ARG A 1 172 ? 18.367 -12.977 -27.165 1.00 46.22 172 ARG A O 1
ATOM 1417 N N . ALA A 1 173 ? 19.142 -13.277 -29.261 1.00 41.62 173 ALA A N 1
ATOM 1418 C CA . ALA A 1 173 ? 18.042 -12.591 -29.934 1.00 41.62 173 ALA A CA 1
ATOM 1419 C C . ALA A 1 173 ? 16.702 -13.303 -29.697 1.00 41.62 173 ALA A C 1
ATOM 1421 O O . ALA A 1 173 ? 15.740 -12.651 -29.317 1.00 41.62 173 ALA A O 1
ATOM 1422 N N . LYS A 1 174 ? 16.664 -14.640 -29.794 1.00 43.28 174 LYS A N 1
ATOM 1423 C CA . LYS A 1 174 ? 15.456 -15.431 -29.522 1.00 43.28 174 LYS A CA 1
ATOM 1424 C C . LYS A 1 174 ? 15.038 -15.412 -28.050 1.00 43.28 174 LYS A C 1
ATOM 1426 O O . LYS A 1 174 ? 13.855 -15.328 -27.776 1.00 43.28 174 LYS A O 1
ATOM 1431 N N . ALA A 1 175 ? 15.980 -15.432 -27.103 1.00 46.84 175 ALA A N 1
ATOM 1432 C CA . ALA A 1 175 ? 15.656 -15.242 -25.689 1.00 46.84 175 ALA A CA 1
ATOM 1433 C C . ALA A 1 175 ? 15.081 -13.840 -25.436 1.00 46.84 175 ALA A C 1
ATOM 1435 O O . ALA A 1 175 ? 14.109 -13.714 -24.706 1.00 46.84 175 ALA A O 1
ATOM 1436 N N . MET A 1 176 ? 15.631 -12.800 -26.072 1.00 44.47 176 MET A N 1
ATOM 1437 C CA . MET A 1 176 ? 15.083 -11.441 -26.014 1.00 44.47 176 MET A CA 1
ATOM 1438 C C . MET A 1 176 ? 13.716 -11.329 -26.705 1.00 44.47 176 MET A C 1
ATOM 1440 O O . MET A 1 176 ? 12.836 -10.685 -26.152 1.00 44.47 176 MET A O 1
ATOM 1444 N N . GLU A 1 177 ? 13.480 -11.987 -27.840 1.00 44.66 177 GLU A N 1
ATOM 1445 C CA . GLU A 1 177 ? 12.159 -12.061 -28.490 1.00 44.66 177 GLU A CA 1
ATOM 1446 C C . GLU A 1 177 ? 11.137 -12.848 -27.658 1.00 44.66 177 GLU A C 1
ATOM 1448 O O . GLU A 1 177 ? 10.012 -12.387 -27.488 1.00 44.66 177 GLU A O 1
ATOM 1453 N N . ASP A 1 178 ? 11.525 -13.980 -27.066 1.00 45.31 178 ASP A N 1
ATOM 1454 C CA . ASP A 1 178 ? 10.679 -14.764 -26.157 1.00 45.31 178 ASP 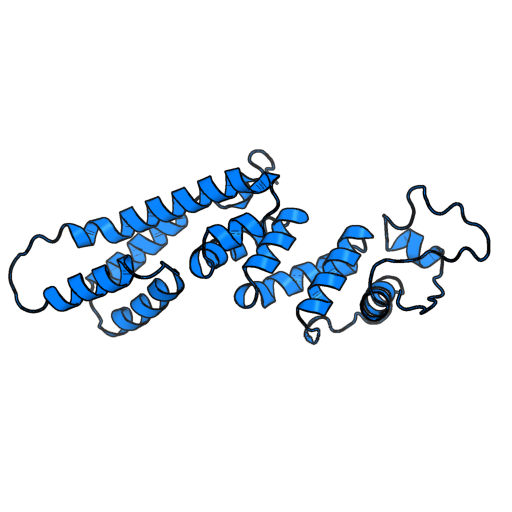A CA 1
ATOM 1455 C C . ASP A 1 178 ? 10.357 -13.976 -24.865 1.00 45.31 178 ASP A C 1
ATOM 1457 O O . ASP A 1 178 ? 9.273 -14.136 -24.296 1.00 45.31 178 ASP A O 1
ATOM 1461 N N . LEU A 1 179 ? 11.263 -13.087 -24.428 1.00 44.31 179 LEU A N 1
ATOM 1462 C CA . LEU A 1 179 ? 11.072 -12.143 -23.316 1.00 44.31 179 LEU A CA 1
ATOM 1463 C C . LEU A 1 179 ? 10.199 -10.938 -23.692 1.00 44.31 179 LEU A C 1
ATOM 1465 O O . LEU A 1 179 ? 9.436 -10.462 -22.857 1.00 44.31 179 LEU A O 1
ATOM 1469 N N . MET A 1 180 ? 10.289 -10.450 -24.930 1.00 43.34 180 MET A N 1
ATOM 1470 C CA . MET A 1 180 ? 9.457 -9.359 -25.451 1.00 43.34 180 MET A CA 1
ATOM 1471 C C . MET A 1 180 ? 8.040 -9.834 -25.823 1.00 43.34 180 MET A C 1
ATOM 1473 O O . MET A 1 180 ? 7.093 -9.056 -25.744 1.00 43.34 180 MET A O 1
ATOM 1477 N N . GLY A 1 181 ? 7.873 -11.107 -26.200 1.00 38.47 181 GLY A N 1
ATOM 1478 C CA . GLY A 1 181 ? 6.602 -11.695 -26.640 1.00 38.47 181 GLY A CA 1
ATOM 1479 C C . GLY A 1 181 ? 5.709 -12.251 -25.523 1.00 38.47 181 GLY A C 1
ATOM 1480 O O . GLY A 1 181 ? 4.517 -12.473 -25.747 1.00 38.47 181 GLY A O 1
ATOM 1481 N N . ARG A 1 182 ? 6.235 -12.470 -24.310 1.00 42.00 182 ARG A N 1
ATOM 1482 C CA . ARG A 1 182 ? 5.449 -12.908 -23.142 1.00 42.00 182 ARG A CA 1
ATOM 1483 C C . ARG A 1 182 ? 5.298 -11.746 -22.167 1.00 42.00 182 ARG A C 1
ATOM 1485 O O . ARG A 1 182 ? 6.302 -11.197 -21.740 1.00 42.00 182 ARG A O 1
ATOM 1492 N N . ARG A 1 183 ? 4.041 -11.404 -21.833 1.00 42.56 183 ARG A N 1
ATOM 1493 C CA . ARG A 1 183 ? 3.606 -10.409 -20.823 1.00 42.56 183 ARG A CA 1
ATOM 1494 C C . ARG A 1 183 ? 4.745 -9.997 -19.881 1.00 42.56 183 ARG A C 1
ATOM 1496 O O . ARG A 1 183 ? 5.136 -10.774 -19.014 1.00 42.56 183 ARG A O 1
ATOM 1503 N N . PHE A 1 184 ? 5.278 -8.800 -20.109 1.00 48.84 184 PHE A N 1
ATOM 1504 C CA . PHE A 1 184 ? 6.437 -8.270 -19.403 1.00 48.84 184 PHE A CA 1
ATOM 1505 C C . PHE A 1 184 ? 6.107 -8.118 -17.912 1.00 48.84 184 PHE A C 1
ATOM 1507 O O . PHE A 1 184 ? 5.241 -7.335 -17.536 1.00 48.84 184 PHE A O 1
ATOM 1514 N N . VAL A 1 185 ? 6.793 -8.898 -17.082 1.00 45.69 185 VAL A N 1
ATOM 1515 C CA . VAL A 1 185 ? 6.839 -8.770 -15.623 1.00 45.69 185 VAL A CA 1
ATOM 1516 C C . VAL A 1 185 ? 8.325 -8.536 -15.334 1.00 45.69 185 VAL A C 1
ATOM 1518 O O . VAL A 1 185 ? 9.141 -9.427 -15.595 1.00 45.69 185 VAL A O 1
ATOM 1521 N N . LEU A 1 186 ? 8.724 -7.322 -14.922 1.00 46.72 186 LEU A N 1
ATOM 1522 C CA . LEU A 1 186 ? 10.142 -6.950 -14.730 1.00 46.72 186 LEU A CA 1
ATOM 1523 C C . LEU A 1 186 ? 10.865 -7.822 -13.694 1.00 46.72 186 LEU A C 1
ATOM 1525 O O . LEU A 1 186 ? 12.094 -7.841 -13.693 1.00 46.72 186 LEU A O 1
ATOM 1529 N N . HIS A 1 187 ? 10.144 -8.628 -12.907 1.00 41.47 187 HIS A N 1
ATOM 1530 C CA . HIS A 1 187 ? 10.708 -9.729 -12.115 1.00 41.47 187 HIS A CA 1
ATOM 1531 C C . HIS A 1 187 ? 11.659 -10.639 -12.930 1.00 41.47 187 HIS A C 1
ATOM 1533 O O . HIS A 1 187 ? 12.592 -11.240 -12.392 1.00 41.47 187 HIS A O 1
ATOM 1539 N N . ASN A 1 188 ? 11.486 -10.719 -14.254 1.00 46.38 188 ASN A N 1
ATOM 1540 C CA . ASN A 1 188 ? 12.409 -11.448 -15.123 1.00 46.38 188 ASN A CA 1
ATOM 1541 C C . ASN A 1 188 ? 13.741 -10.717 -15.339 1.00 46.38 188 ASN A C 1
ATOM 1543 O O . ASN A 1 188 ? 14.766 -11.379 -15.451 1.00 46.38 188 ASN A O 1
ATOM 1547 N N . VAL A 1 189 ? 13.775 -9.383 -15.327 1.00 49.47 189 VAL A N 1
ATOM 1548 C CA . VAL A 1 189 ? 14.999 -8.595 -15.554 1.00 49.47 189 VAL A CA 1
ATOM 1549 C C . VAL A 1 189 ? 16.001 -8.804 -14.417 1.00 49.47 189 VAL A C 1
ATOM 1551 O O . VAL A 1 189 ? 17.173 -9.052 -14.687 1.00 49.47 189 VAL A O 1
ATOM 1554 N N . GLY A 1 190 ? 15.547 -8.812 -13.157 1.00 47.03 190 GLY A N 1
ATOM 1555 C CA . GLY A 1 190 ? 16.393 -9.078 -11.981 1.00 47.03 190 GLY A CA 1
ATOM 1556 C C . GLY A 1 190 ? 17.000 -10.489 -11.949 1.00 47.03 190 GLY A C 1
ATOM 1557 O O . GLY A 1 190 ? 18.181 -10.665 -11.649 1.00 47.03 190 GLY A O 1
ATOM 1558 N N . ASN A 1 191 ? 16.227 -11.507 -12.333 1.00 48.38 191 ASN A N 1
ATOM 1559 C CA . ASN A 1 191 ? 16.711 -12.892 -12.395 1.00 48.38 191 ASN A CA 1
ATOM 1560 C C . 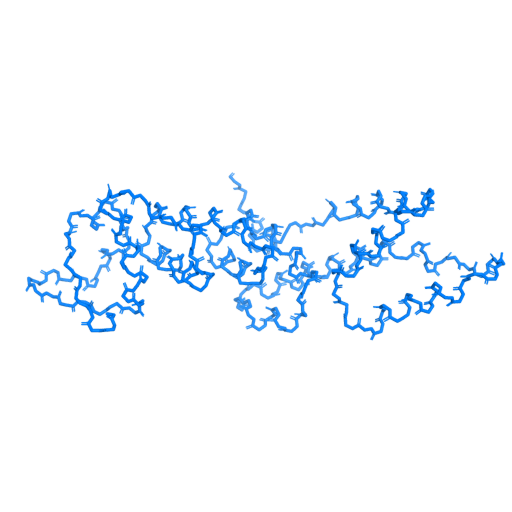ASN A 1 191 ? 17.666 -13.126 -13.575 1.00 48.38 191 ASN A C 1
ATOM 1562 O O . ASN A 1 191 ? 18.673 -13.825 -13.451 1.00 48.38 191 ASN A O 1
ATOM 1566 N N . ILE A 1 192 ? 17.389 -12.484 -14.708 1.00 50.34 192 ILE A N 1
ATOM 1567 C CA . ILE A 1 192 ? 18.277 -12.454 -15.873 1.00 50.34 192 ILE A CA 1
ATOM 1568 C C . ILE A 1 192 ? 19.596 -11.766 -15.508 1.00 50.34 192 ILE A C 1
ATOM 1570 O O . ILE A 1 192 ? 20.670 -12.262 -15.847 1.00 50.34 192 ILE A O 1
ATOM 1574 N N . LEU A 1 193 ? 19.531 -10.677 -14.746 1.00 48.66 193 LEU A N 1
ATOM 1575 C CA . LEU A 1 193 ? 20.697 -9.972 -14.230 1.00 48.66 193 LEU A CA 1
ATOM 1576 C C . LEU A 1 193 ? 21.583 -10.836 -13.340 1.00 48.66 193 LEU A C 1
ATOM 1578 O O . LEU A 1 193 ? 22.801 -10.813 -13.509 1.00 48.66 193 LEU A O 1
ATOM 1582 N N . ALA A 1 194 ? 20.992 -11.611 -12.431 1.00 47.03 194 ALA A N 1
ATOM 1583 C CA . ALA A 1 194 ? 21.725 -12.529 -11.563 1.00 47.03 194 ALA A CA 1
ATOM 1584 C C . ALA A 1 194 ? 22.396 -13.664 -12.357 1.00 47.03 194 ALA A C 1
ATOM 1586 O O . ALA A 1 194 ? 23.562 -13.985 -12.119 1.00 47.03 194 ALA A O 1
ATOM 1587 N N . TYR A 1 195 ? 21.694 -14.222 -13.350 1.00 48.16 195 TYR A N 1
ATOM 1588 C CA . TYR A 1 195 ? 22.231 -15.254 -14.242 1.00 48.16 195 TYR A CA 1
ATOM 1589 C C . TYR A 1 195 ? 23.438 -14.753 -15.0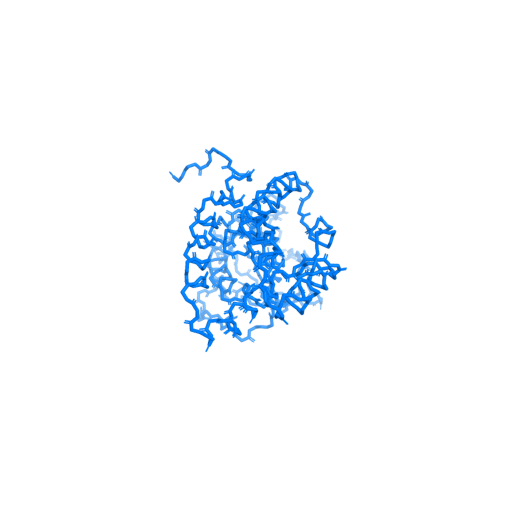50 1.00 48.16 195 TYR A C 1
ATOM 1591 O O . TYR A 1 195 ? 24.452 -15.441 -15.166 1.00 48.16 195 TYR A O 1
ATOM 1599 N N . TYR A 1 196 ? 23.360 -13.531 -15.577 1.00 47.16 196 TYR A N 1
ATOM 1600 C CA . TYR A 1 196 ? 24.427 -12.945 -16.384 1.00 47.16 196 TYR A CA 1
ATOM 1601 C C . TYR A 1 196 ? 25.577 -12.377 -15.528 1.00 47.16 196 TYR A C 1
ATOM 1603 O O . TYR A 1 196 ? 26.736 -12.524 -15.914 1.00 47.16 196 TYR A O 1
ATOM 1611 N N . ALA A 1 197 ? 25.328 -11.831 -14.335 1.00 47.00 197 ALA A N 1
ATOM 1612 C CA . ALA A 1 197 ? 26.383 -11.372 -13.420 1.00 47.00 197 ALA A CA 1
ATOM 1613 C C . ALA A 1 197 ? 27.375 -12.489 -13.038 1.00 47.00 197 ALA A C 1
ATOM 1615 O O . ALA A 1 197 ? 28.576 -12.239 -12.933 1.00 47.00 197 ALA A O 1
ATOM 1616 N N . ALA A 1 198 ? 26.903 -13.736 -12.933 1.00 49.44 198 ALA A N 1
ATOM 1617 C CA . ALA A 1 198 ? 27.747 -14.909 -12.692 1.00 49.44 198 ALA A CA 1
ATOM 1618 C C . ALA A 1 198 ? 28.696 -15.253 -13.862 1.00 49.44 198 ALA A C 1
ATOM 1620 O O . ALA A 1 198 ? 29.630 -16.031 -13.686 1.00 49.44 198 ALA A O 1
ATOM 1621 N N . SER A 1 199 ? 28.483 -14.673 -15.051 1.00 55.56 199 SER A N 1
ATOM 1622 C CA . SER A 1 199 ? 29.269 -14.949 -16.264 1.00 55.56 199 SER A CA 1
ATOM 1623 C C . SER A 1 199 ? 30.436 -13.978 -16.517 1.00 55.56 199 SER A C 1
ATOM 1625 O O . SER A 1 199 ? 31.161 -14.145 -17.493 1.00 55.56 199 SER A O 1
ATOM 1627 N N . GLY A 1 200 ? 30.658 -12.988 -15.638 1.00 47.88 200 GLY A N 1
ATOM 1628 C CA . GLY A 1 200 ? 31.912 -12.216 -15.574 1.00 47.88 200 GLY A CA 1
ATOM 1629 C C . GLY A 1 200 ? 32.210 -11.249 -16.733 1.00 47.88 200 GLY A C 1
ATOM 1630 O O . GLY A 1 200 ? 33.343 -10.791 -16.857 1.00 47.88 200 GLY A O 1
ATOM 1631 N N . HIS A 1 201 ? 31.242 -10.914 -17.591 1.00 58.91 201 HIS A N 1
ATOM 1632 C CA . HIS A 1 201 ? 31.483 -10.012 -18.725 1.00 58.91 201 HIS A CA 1
ATOM 1633 C C . HIS A 1 201 ? 31.434 -8.523 -18.331 1.00 58.91 201 HIS A C 1
ATOM 1635 O O . HIS A 1 201 ? 30.433 -8.047 -17.797 1.00 58.91 201 HIS A O 1
ATOM 1641 N N . SER A 1 202 ? 32.466 -7.755 -18.702 1.00 59.72 202 SER A N 1
ATOM 1642 C CA . SER A 1 202 ? 32.554 -6.291 -18.518 1.00 59.72 202 SER A CA 1
ATOM 1643 C C . SER A 1 202 ? 31.351 -5.521 -19.085 1.00 59.72 202 SER A C 1
ATOM 1645 O O . SER A 1 202 ? 30.857 -4.592 -18.452 1.00 59.72 202 SER A O 1
ATOM 1647 N N . ALA A 1 203 ? 30.804 -5.972 -20.218 1.00 57.50 203 ALA A N 1
ATOM 1648 C CA . ALA A 1 203 ? 29.605 -5.400 -20.834 1.00 57.50 203 ALA A CA 1
ATOM 1649 C C . ALA A 1 203 ? 28.342 -5.503 -19.952 1.00 57.50 203 ALA A C 1
ATOM 1651 O O . ALA A 1 203 ? 27.411 -4.722 -20.130 1.00 57.50 203 ALA A O 1
ATOM 1652 N N . ILE A 1 204 ? 28.295 -6.448 -19.003 1.00 57.25 204 ILE A N 1
ATOM 1653 C CA . ILE A 1 204 ? 27.176 -6.625 -18.060 1.00 57.25 204 ILE A CA 1
ATOM 1654 C C . ILE A 1 204 ? 27.305 -5.655 -16.887 1.00 57.25 204 ILE A C 1
ATOM 1656 O O . ILE A 1 204 ? 26.306 -5.094 -16.451 1.00 57.25 204 ILE A O 1
ATOM 1660 N N . GLN A 1 205 ? 28.522 -5.419 -16.392 1.00 60.56 205 GLN A N 1
ATOM 1661 C CA . GLN A 1 205 ? 28.763 -4.429 -15.337 1.00 60.56 205 GLN A CA 1
ATOM 1662 C C . GLN A 1 205 ? 28.466 -3.011 -15.837 1.00 60.56 205 GLN A C 1
ATOM 1664 O O . GLN A 1 205 ? 27.815 -2.229 -15.148 1.00 60.56 205 GLN A O 1
ATOM 1669 N N . GLU A 1 206 ? 28.879 -2.704 -17.067 1.00 64.25 206 GLU A N 1
ATOM 1670 C CA . GLU A 1 206 ? 28.554 -1.439 -17.729 1.00 64.25 206 GLU A CA 1
ATOM 1671 C C . GLU A 1 206 ? 27.042 -1.294 -17.962 1.00 64.25 206 GLU A C 1
ATOM 1673 O O . GLU A 1 206 ? 26.466 -0.241 -17.685 1.00 64.25 206 GLU A O 1
ATOM 1678 N N . TRP A 1 207 ? 26.368 -2.374 -18.374 1.00 64.25 207 TRP A N 1
ATOM 1679 C CA . TRP A 1 207 ? 24.910 -2.403 -18.473 1.00 64.25 207 TRP A CA 1
ATOM 1680 C C . TRP A 1 207 ? 24.220 -2.144 -17.134 1.00 64.25 207 TRP A C 1
ATOM 1682 O O . TRP A 1 207 ? 23.307 -1.327 -17.068 1.00 64.25 207 TRP A O 1
ATOM 1692 N N . GLN A 1 208 ? 24.654 -2.814 -16.062 1.00 61.38 208 GLN A N 1
ATOM 1693 C CA . GLN A 1 208 ? 24.109 -2.653 -14.711 1.00 61.38 208 GLN A CA 1
ATOM 1694 C C . GLN A 1 208 ? 24.275 -1.218 -14.218 1.00 61.38 208 GLN A C 1
ATOM 1696 O O . GLN A 1 208 ? 23.318 -0.623 -13.727 1.00 61.38 208 GLN A O 1
ATOM 1701 N N . TYR A 1 209 ? 25.463 -0.641 -14.404 1.00 67.19 209 TYR A N 1
ATOM 1702 C CA . TYR A 1 209 ? 25.741 0.749 -14.060 1.00 67.19 209 TYR A CA 1
ATOM 1703 C C . TYR A 1 209 ? 24.831 1.717 -14.829 1.00 67.19 209 TYR A C 1
ATOM 1705 O O . TYR A 1 209 ? 24.196 2.581 -14.223 1.00 67.19 209 TYR A O 1
ATOM 1713 N N . ASN A 1 210 ? 24.698 1.540 -16.146 1.00 67.44 210 ASN A N 1
ATOM 1714 C CA . ASN A 1 210 ? 23.835 2.378 -16.981 1.00 67.44 210 ASN A CA 1
ATOM 1715 C C . ASN A 1 210 ? 22.344 2.186 -16.663 1.00 67.44 210 ASN A C 1
ATOM 1717 O O . ASN A 1 210 ? 21.587 3.157 -16.685 1.00 67.44 210 ASN A O 1
ATOM 1721 N N . SER A 1 211 ? 21.929 0.968 -16.310 1.00 65.06 211 SER A N 1
ATOM 1722 C CA . SER A 1 211 ? 20.558 0.642 -15.904 1.00 65.06 211 SER A CA 1
ATOM 1723 C C . SER A 1 211 ? 20.197 1.315 -14.590 1.00 65.06 211 SER A C 1
ATOM 1725 O O . SER A 1 211 ? 19.219 2.052 -14.540 1.00 65.06 211 SER A O 1
ATOM 1727 N N . LEU A 1 212 ? 21.030 1.150 -13.557 1.00 66.75 212 LEU A N 1
ATOM 1728 C CA . LEU A 1 212 ? 20.858 1.812 -12.262 1.00 66.75 212 LEU A CA 1
ATOM 1729 C C . LEU A 1 212 ? 20.866 3.333 -12.415 1.00 66.75 212 LEU A C 1
ATOM 1731 O O . LEU A 1 212 ? 20.003 4.016 -11.873 1.00 66.75 212 LEU A O 1
ATOM 1735 N N . ARG A 1 213 ? 21.795 3.876 -13.210 1.00 74.25 213 ARG A N 1
ATOM 1736 C CA . ARG A 1 213 ? 21.848 5.311 -13.504 1.00 74.25 213 ARG A CA 1
ATOM 1737 C C . ARG A 1 213 ? 20.571 5.802 -14.179 1.00 74.25 213 ARG A C 1
ATOM 1739 O O . ARG A 1 213 ? 20.081 6.860 -13.813 1.00 74.25 213 ARG A O 1
ATOM 1746 N N . THR A 1 214 ? 20.038 5.051 -15.139 1.00 74.19 214 THR A N 1
ATOM 1747 C CA . THR A 1 214 ? 18.800 5.412 -15.846 1.00 74.19 214 THR A CA 1
ATOM 1748 C C . THR A 1 214 ? 17.591 5.308 -14.916 1.00 74.19 214 THR A C 1
ATOM 1750 O O . THR A 1 214 ? 16.791 6.238 -14.867 1.00 74.19 214 THR A O 1
ATOM 1753 N N . MET A 1 215 ? 17.489 4.247 -14.112 1.00 72.00 215 MET A N 1
ATOM 1754 C CA . MET A 1 215 ? 16.421 4.082 -13.118 1.00 72.00 215 MET A CA 1
ATOM 1755 C C . MET A 1 215 ? 16.442 5.193 -12.060 1.00 72.00 215 MET A C 1
ATOM 1757 O O . MET A 1 215 ? 15.392 5.721 -11.718 1.00 72.00 215 MET A O 1
ATOM 1761 N N . ASN A 1 216 ? 17.623 5.648 -11.635 1.00 74.88 216 ASN A N 1
ATOM 1762 C CA . ASN A 1 216 ? 17.769 6.769 -10.698 1.00 74.88 216 ASN A CA 1
ATOM 1763 C C . ASN A 1 216 ? 17.338 8.130 -11.279 1.00 74.88 216 ASN A C 1
ATOM 1765 O O . ASN A 1 216 ? 17.228 9.097 -10.531 1.00 74.88 216 ASN A O 1
ATOM 1769 N N . THR A 1 217 ? 17.114 8.236 -12.595 1.00 83.12 217 THR A N 1
ATOM 1770 C CA . THR A 1 217 ? 16.559 9.452 -13.226 1.00 83.12 217 THR A CA 1
ATOM 1771 C C . THR A 1 217 ? 15.038 9.433 -13.343 1.00 83.12 217 THR A C 1
ATOM 1773 O O . THR A 1 217 ? 14.451 10.422 -13.786 1.00 83.12 217 THR A O 1
ATOM 1776 N N . ILE A 1 218 ? 14.394 8.322 -12.976 1.00 86.88 218 ILE A N 1
ATOM 1777 C CA . ILE A 1 218 ? 12.939 8.211 -12.990 1.00 86.88 218 ILE A CA 1
ATOM 1778 C C . ILE A 1 218 ? 12.379 9.061 -11.853 1.00 86.88 218 ILE A C 1
ATOM 1780 O O . ILE A 1 218 ? 12.835 8.998 -10.712 1.00 86.88 218 ILE A O 1
ATOM 1784 N N . THR A 1 219 ? 11.386 9.875 -12.183 1.00 92.94 219 THR A N 1
ATOM 1785 C CA . THR A 1 219 ? 10.705 10.728 -11.219 1.00 92.94 219 THR A CA 1
ATOM 1786 C C . THR A 1 219 ? 9.869 9.839 -10.293 1.00 92.94 219 THR A C 1
ATOM 1788 O O . THR A 1 219 ? 9.160 8.965 -10.798 1.00 92.94 219 THR A O 1
ATOM 1791 N N . PRO A 1 220 ? 9.935 10.015 -8.960 1.00 93.31 220 PRO A N 1
ATOM 1792 C CA . PRO A 1 220 ? 9.142 9.216 -8.028 1.00 93.31 220 PRO A CA 1
ATOM 1793 C C . PRO A 1 220 ? 7.642 9.314 -8.323 1.00 93.31 220 PRO A C 1
ATOM 1795 O O . PRO A 1 220 ? 7.161 10.342 -8.807 1.00 93.31 220 PRO A O 1
ATOM 1798 N N . PHE A 1 221 ? 6.881 8.254 -8.041 1.00 94.94 221 PHE A N 1
ATOM 1799 C CA . PHE A 1 221 ? 5.453 8.241 -8.365 1.00 94.94 221 PHE A CA 1
ATOM 1800 C C . PHE A 1 221 ? 4.683 9.284 -7.543 1.00 94.94 221 PHE A C 1
ATOM 1802 O O . PHE A 1 221 ? 3.762 9.929 -8.052 1.00 94.94 221 PHE A O 1
ATOM 1809 N N . SER A 1 222 ? 5.099 9.505 -6.295 1.00 95.25 222 SER A N 1
ATOM 1810 C CA . SER A 1 222 ? 4.505 10.499 -5.403 1.00 95.25 222 SER A CA 1
ATOM 1811 C C . SER A 1 222 ? 4.526 11.924 -5.979 1.00 95.25 222 SER A C 1
ATOM 1813 O O . SER A 1 222 ? 3.569 12.671 -5.773 1.00 95.25 222 SER A O 1
ATOM 1815 N N . GLU A 1 223 ? 5.532 12.285 -6.780 1.00 94.81 223 GLU A N 1
ATOM 1816 C CA . GLU A 1 223 ? 5.645 13.600 -7.432 1.00 94.81 223 GLU A CA 1
ATOM 1817 C C . GLU A 1 223 ? 4.594 13.813 -8.529 1.00 94.81 223 GLU A C 1
ATOM 1819 O O . GLU A 1 223 ? 4.105 14.925 -8.733 1.00 94.81 223 GLU A O 1
ATOM 1824 N N . PHE A 1 224 ? 4.172 12.745 -9.213 1.00 93.38 224 PHE A N 1
ATOM 1825 C CA . PHE A 1 224 ? 3.073 12.829 -10.180 1.00 93.38 224 PHE A CA 1
ATOM 1826 C C . PHE A 1 224 ? 1.711 12.989 -9.502 1.00 93.38 224 PHE A C 1
ATOM 1828 O O . PHE A 1 224 ? 0.791 13.545 -10.105 1.00 93.38 224 PHE A O 1
ATOM 1835 N N . LEU A 1 225 ? 1.574 12.489 -8.272 1.00 92.12 225 LEU A N 1
ATOM 1836 C CA . LEU A 1 225 ? 0.351 12.597 -7.479 1.00 92.12 225 LEU A CA 1
ATOM 1837 C C . LEU A 1 225 ? 0.250 13.947 -6.768 1.00 92.12 225 LEU A C 1
ATOM 1839 O O . LEU A 1 225 ? -0.839 14.518 -6.691 1.00 92.12 225 LEU A O 1
ATOM 1843 N N . TYR A 1 226 ? 1.374 14.468 -6.271 1.00 90.31 226 TYR A N 1
ATOM 1844 C CA . TYR A 1 226 ? 1.400 15.634 -5.388 1.00 90.31 226 TYR A CA 1
ATOM 1845 C C . TYR A 1 226 ? 2.475 16.671 -5.779 1.00 90.31 226 TYR A C 1
ATOM 1847 O O . TYR A 1 226 ? 3.313 17.021 -4.942 1.00 90.31 226 TYR A O 1
ATOM 1855 N N . PRO A 1 227 ? 2.417 17.248 -6.997 1.00 76.06 227 PRO A N 1
ATOM 1856 C CA . PRO A 1 227 ? 3.508 18.018 -7.619 1.00 76.06 227 PRO A CA 1
ATOM 1857 C C . PRO A 1 227 ? 3.920 19.325 -6.913 1.00 76.06 227 PRO A C 1
ATOM 1859 O O . PRO A 1 227 ? 4.867 19.971 -7.342 1.00 76.06 227 PRO A O 1
ATOM 1862 N N . ASN A 1 228 ? 3.220 19.741 -5.851 1.00 67.44 228 ASN A N 1
ATOM 1863 C CA . ASN A 1 228 ? 3.482 20.987 -5.111 1.00 67.44 228 ASN A CA 1
ATOM 1864 C C . ASN A 1 228 ? 3.563 20.789 -3.590 1.00 67.44 228 ASN A C 1
ATOM 1866 O O . ASN A 1 228 ? 3.465 21.748 -2.829 1.00 67.44 228 ASN A O 1
ATOM 1870 N N . SER A 1 229 ? 3.679 19.547 -3.130 1.00 59.81 229 SER A N 1
ATOM 1871 C CA . SER A 1 229 ? 3.760 19.239 -1.700 1.00 59.81 229 SER A CA 1
ATOM 1872 C C . SER A 1 229 ? 5.216 19.052 -1.286 1.00 59.81 229 SER A C 1
ATOM 1874 O O . SER A 1 229 ? 5.622 17.976 -0.855 1.00 59.81 229 SER A O 1
ATOM 1876 N N . SER A 1 230 ? 6.028 20.086 -1.483 1.00 46.50 230 SER A N 1
ATOM 1877 C CA . SER A 1 230 ? 7.350 20.154 -0.866 1.00 46.50 230 SER A CA 1
ATOM 1878 C C . SER A 1 230 ? 7.173 20.111 0.653 1.00 46.50 230 SER A C 1
ATOM 1880 O O . SER A 1 230 ? 6.309 20.813 1.180 1.00 46.50 230 SER A O 1
ATOM 1882 N N . SER A 1 231 ? 7.942 19.238 1.302 1.00 44.03 231 SER A N 1
ATOM 1883 C CA . SER A 1 231 ? 8.011 19.004 2.748 1.00 44.03 231 SER A CA 1
ATOM 1884 C C . SER A 1 231 ? 8.049 20.275 3.593 1.00 44.03 231 SER A C 1
ATOM 1886 O O . SER A 1 231 ? 8.730 21.239 3.174 1.00 44.03 231 SER A O 1
#

InterPro domains:
  IPR011333 SKP1/BTB/POZ domain superfamily [G3DSA:3.30.710.10] (2-122)

Foldseek 3Di:
DQPDDDDDDPVLLVPFFPQVDPDPCPPDPPDDDDDPADPLLVVLLVCLSPPHPHDDPLPDDPVSLLSNCVVCLNRVRPVSVVVSLVVLVVCCLVVLLSQLQSCLVSVVQVSVQVSLVQCLQAHDPVVSCVRHDVLLNVLSVVLNVLVVVLVCVLCVVVVPPPDPDDDPPPVVVVVVVVCVVPRHRNVVVVVVLVVVVVVDDPVSVVSVVSSVVSVVPRDGSSCSVPVPPDD

Sequence (231 aa):
SDNVLFFIHRESLKYSAARFLPVEFKAIKHEIVPLTETSEVLELLFIFLYQKPLPDVKGLSFEILTHLAEAAEKYQVFSAMMICNMRMTVVFKDHPLDVLRYAVIHHYKELIDIAAPLVIECQPLPETIDRLPPNTIAAWIKYYQQWLDALVKVYHPYSCYPLCSNSHSPRRAKAMEDLMGRRFVLHNVGNILAYYAASGHSAIQEWQYNSLRTMNTITPFSEFLYPNSSS